Protein AF-A0AAN6WLC4-F1 (afdb_monomer)

Mean predicted aligned error: 9.64 Å

Organism: NCBI:txid1536484

Radius of gyration: 28.72 Å; Cα contacts (8 Å, |Δi|>4): 351; chains: 1; bounding box: 60×23×87 Å

Solvent-accessible surface area (backbone atoms only — not comparable to full-atom values): 10331 Å² total; per-residue (Å²): 130,86,85,50,46,17,73,52,86,94,45,84,46,54,30,76,43,90,79,28,44,30,17,91,84,39,26,19,72,51,62,62,97,81,46,68,44,60,46,56,26,41,84,92,38,49,23,19,84,51,35,26,22,80,55,85,92,48,68,48,53,22,80,45,78,73,33,42,20,90,83,35,32,9,60,52,81,90,44,69,46,93,46,57,20,32,89,55,100,79,24,46,22,16,78,92,41,21,17,68,40,85,94,46,60,49,57,25,41,98,92,52,57,30,17,80,57,35,39,30,70,45,36,57,98,90,50,76,52,84,50,84,26,92,45,72,70,33,51,20,84,63,20,31,19,70,53,85,98,46,90,49,51,8,69,70,91,34,64,38,16,85,91,30,54,54,92,52,91,88,55,83,63,59,64,59,76,90,128

Secondary structure (DSSP, 8-state):
--S-B-SSTT--SBPSBTTB-S-TTTB---EETTEEP-SBPPTTSSS-TTTB-SSTT--SBPSSTTS--TTTB--GGGGT--SBPPSSTT--S-TTTB-SSTT--SBPPTTSSS-GGGS-TTS-TT----SPPSSTTPPPTTTB--STT--PBPPTT-SS-TTTS--STT----S----

pLDDT: mean 83.61, std 12.16, range [45.22, 96.31]

Sequence (179 aa):
CLDHVCWLDGCRRPYISIDIPYCQRHRCQWTVGGEPCPQVADSPSRFCEQHKCPVTDCKRSCLAAGKYCDDHRCYWGDGECPQESSWWEAGLFCPNHTCSSYICVEPKVADGLQCDAHTCVGAEDGVRCNVEVYLAGDRCSQHRCLKPNCDNACDGEELYCVQHVCASDGCDDRRGASG

Structure (mmCIF, N/CA/C/O backbone):
data_AF-A0AAN6WLC4-F1
#
_entry.id   AF-A0AAN6WLC4-F1
#
loop_
_atom_site.group_PDB
_atom_site.id
_atom_site.type_symbol
_atom_site.label_atom_id
_atom_site.label_alt_id
_atom_site.label_comp_id
_atom_site.label_asym_id
_atom_site.label_entity_id
_atom_site.label_seq_id
_atom_site.pdbx_PDB_ins_code
_atom_site.Cartn_x
_atom_site.Cartn_y
_atom_site.Cartn_z
_atom_site.occupancy
_atom_site.B_iso_or_equiv
_atom_site.auth_seq_id
_atom_site.auth_comp_id
_atom_site.auth_asym_id
_atom_site.auth_atom_id
_atom_site.pdbx_PDB_model_num
ATOM 1 N N . CYS A 1 1 ? 27.980 -2.537 -39.328 1.00 59.12 1 CYS A N 1
ATOM 2 C CA . CYS A 1 1 ? 27.822 -1.440 -38.360 1.00 59.12 1 CYS A CA 1
ATOM 3 C C . CYS A 1 1 ? 27.932 -2.045 -36.960 1.00 59.12 1 CYS A C 1
ATOM 5 O O . CYS A 1 1 ? 27.002 -2.724 -36.539 1.00 59.12 1 CYS A O 1
ATOM 7 N N . LEU A 1 2 ? 29.104 -1.944 -36.321 1.00 61.50 2 LEU A N 1
ATOM 8 C CA . LEU A 1 2 ? 29.345 -2.463 -34.960 1.00 61.50 2 LEU A CA 1
ATOM 9 C C . LEU A 1 2 ? 28.809 -1.509 -33.875 1.00 61.50 2 LEU A C 1
ATOM 11 O O . LEU A 1 2 ? 28.799 -1.864 -32.704 1.00 61.50 2 LEU A O 1
ATOM 15 N N . ASP A 1 3 ? 28.299 -0.342 -34.275 1.00 74.19 3 ASP A N 1
ATOM 16 C CA . ASP A 1 3 ? 27.932 0.756 -33.374 1.00 74.19 3 ASP A CA 1
ATOM 17 C C . ASP A 1 3 ? 26.498 0.682 -32.831 1.00 74.19 3 ASP A C 1
ATOM 19 O O . ASP A 1 3 ? 26.049 1.588 -32.137 1.0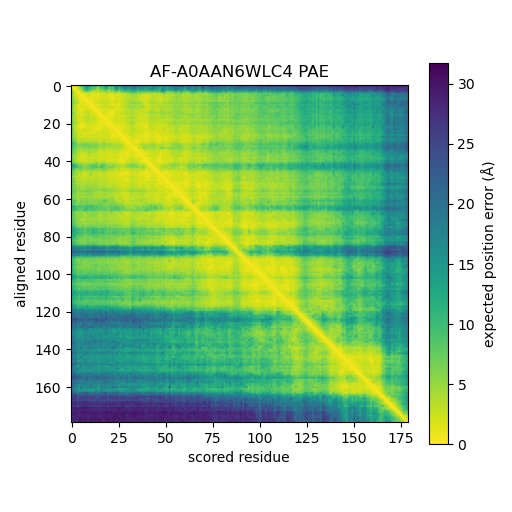0 74.19 3 ASP A O 1
ATOM 23 N N . HIS A 1 4 ? 25.761 -0.395 -33.123 1.00 86.06 4 HIS A N 1
ATOM 24 C CA . HIS A 1 4 ? 24.374 -0.561 -32.673 1.00 86.06 4 HIS A CA 1
ATOM 25 C C . HIS A 1 4 ? 24.217 -1.573 -31.542 1.00 86.06 4 HIS A C 1
ATOM 27 O O . HIS A 1 4 ? 23.195 -2.239 -31.473 1.00 86.06 4 HIS A O 1
ATOM 33 N N . VAL A 1 5 ? 25.222 -1.751 -30.685 1.00 93.81 5 VAL A N 1
ATOM 34 C CA . VAL A 1 5 ? 25.203 -2.771 -29.625 1.00 93.81 5 VAL A CA 1
ATOM 35 C C . VAL A 1 5 ? 24.701 -2.182 -28.304 1.00 93.81 5 VAL A C 1
ATOM 37 O O . VAL A 1 5 ? 25.002 -1.042 -27.965 1.00 93.81 5 VAL A O 1
ATOM 40 N N . CYS A 1 6 ? 23.925 -2.969 -27.558 1.00 94.81 6 CYS A N 1
ATOM 41 C CA . CYS A 1 6 ? 23.454 -2.661 -26.209 1.00 94.81 6 CYS A CA 1
ATOM 42 C C . CYS A 1 6 ? 24.591 -2.148 -25.310 1.00 94.81 6 CYS A C 1
ATOM 44 O O . CYS A 1 6 ? 25.612 -2.813 -25.184 1.00 94.81 6 CYS A O 1
ATOM 46 N N . TRP A 1 7 ? 24.370 -1.042 -24.599 1.00 94.69 7 TRP A N 1
ATOM 47 C CA . TRP A 1 7 ? 25.364 -0.431 -23.701 1.00 94.69 7 TRP A CA 1
ATOM 48 C C . TRP A 1 7 ? 25.624 -1.199 -22.398 1.00 94.69 7 TRP A C 1
ATOM 50 O O . TRP A 1 7 ? 26.459 -0.785 -21.600 1.00 94.69 7 TRP A O 1
ATOM 60 N N . LEU A 1 8 ? 24.917 -2.307 -22.154 1.00 92.56 8 LEU A N 1
ATOM 61 C CA . LEU A 1 8 ? 25.194 -3.142 -20.990 1.00 92.56 8 LEU A CA 1
ATOM 62 C C . LEU A 1 8 ? 26.409 -4.016 -21.294 1.00 92.56 8 LEU A C 1
ATOM 64 O O . LEU A 1 8 ? 26.399 -4.747 -22.289 1.00 92.56 8 LEU A O 1
ATOM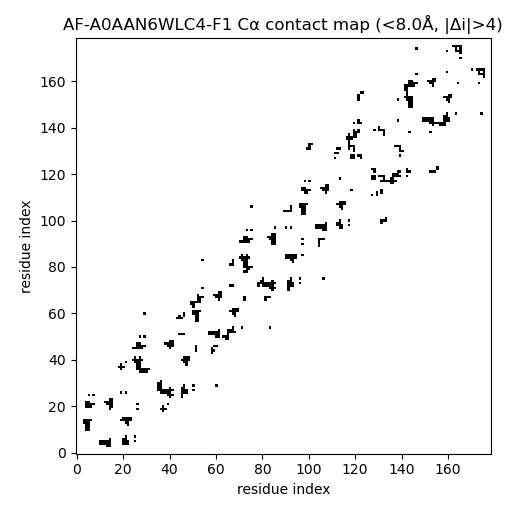 68 N N . ASP A 1 9 ? 27.412 -3.963 -20.419 1.00 93.88 9 ASP A N 1
ATOM 69 C CA . ASP A 1 9 ? 28.652 -4.715 -20.588 1.00 93.88 9 ASP A CA 1
ATOM 70 C C . ASP A 1 9 ? 28.393 -6.216 -20.820 1.00 93.88 9 ASP A C 1
ATOM 72 O O . ASP A 1 9 ? 27.485 -6.826 -20.247 1.00 93.88 9 ASP A O 1
ATOM 76 N N . GLY A 1 10 ? 29.148 -6.801 -21.749 1.00 93.00 10 GLY A N 1
ATOM 77 C CA . GLY A 1 10 ? 28.989 -8.191 -22.184 1.00 93.00 10 GLY A CA 1
ATOM 78 C C . GLY A 1 10 ? 27.767 -8.490 -23.073 1.00 93.00 10 GLY A C 1
ATOM 79 O O . GLY A 1 10 ? 27.665 -9.598 -23.613 1.00 93.00 10 GLY A O 1
ATOM 80 N N . CYS A 1 11 ? 26.847 -7.547 -23.303 1.00 93.75 11 CYS A N 1
ATOM 81 C CA . CYS A 1 11 ? 25.711 -7.765 -24.196 1.00 93.75 11 CYS A CA 1
ATOM 82 C C . CYS A 1 11 ? 26.070 -7.473 -25.659 1.00 93.75 11 CYS A C 1
ATOM 84 O O . CYS A 1 11 ? 26.392 -6.351 -26.012 1.00 93.75 11 CYS A O 1
ATOM 86 N N . ARG A 1 12 ? 25.923 -8.462 -26.552 1.00 94.62 12 ARG A N 1
ATOM 87 C CA . ARG A 1 12 ? 26.158 -8.293 -28.006 1.00 94.62 12 ARG A CA 1
ATOM 88 C C . ARG A 1 12 ? 24.888 -8.070 -28.833 1.00 94.62 12 ARG A C 1
ATOM 90 O O . ARG A 1 12 ? 24.914 -8.176 -30.055 1.00 94.62 12 ARG A O 1
ATOM 97 N N . ARG A 1 13 ? 23.747 -7.850 -28.176 1.00 93.19 13 ARG A N 1
ATOM 98 C CA . ARG A 1 13 ? 22.460 -7.654 -28.860 1.00 93.19 13 ARG A CA 1
ATOM 99 C C . ARG A 1 13 ? 22.349 -6.226 -29.379 1.00 93.19 13 ARG A C 1
ATOM 101 O O . ARG A 1 13 ? 22.886 -5.331 -28.729 1.00 93.19 13 ARG A O 1
ATOM 108 N N . PRO A 1 14 ? 21.617 -5.997 -30.478 1.00 93.56 14 PRO A N 1
ATOM 109 C CA . PRO A 1 14 ? 21.408 -4.646 -30.950 1.00 93.56 14 PRO A CA 1
ATOM 110 C C . PRO A 1 14 ? 20.580 -3.821 -29.949 1.00 93.56 14 PRO A C 1
ATOM 112 O O . PRO A 1 14 ? 19.668 -4.370 -29.316 1.00 93.56 14 PRO A O 1
ATOM 115 N N . TYR A 1 15 ? 20.897 -2.534 -29.783 1.00 93.81 15 TYR A N 1
ATOM 116 C CA . TYR A 1 15 ? 20.026 -1.598 -29.063 1.00 93.81 15 TYR A CA 1
ATOM 117 C C . TYR A 1 15 ? 18.781 -1.258 -29.893 1.00 93.81 15 TYR A C 1
ATOM 119 O O . TYR A 1 15 ? 18.717 -1.556 -31.085 1.00 93.81 15 TYR A O 1
ATOM 127 N N . ILE A 1 16 ? 17.777 -0.646 -29.264 1.00 90.62 16 ILE A N 1
ATOM 128 C CA . ILE A 1 16 ? 16.498 -0.329 -29.919 1.00 90.62 16 ILE A CA 1
ATOM 129 C C . ILE A 1 16 ? 16.583 0.960 -30.741 1.00 90.62 16 ILE A C 1
ATOM 131 O O . ILE A 1 16 ? 16.180 0.974 -31.901 1.00 90.62 16 ILE A O 1
ATOM 135 N N . SER A 1 17 ? 17.108 2.028 -30.144 1.00 92.31 17 SER A N 1
ATOM 136 C CA . SER A 1 17 ? 17.329 3.328 -30.782 1.00 92.31 17 SER A CA 1
ATOM 137 C C . SER A 1 17 ? 18.461 4.077 -30.070 1.00 92.31 17 SER A C 1
ATOM 139 O O . SER A 1 17 ? 18.942 3.631 -29.031 1.00 92.31 17 SER A O 1
ATOM 141 N N . ILE A 1 18 ? 18.888 5.218 -30.615 1.00 90.56 18 ILE A N 1
ATOM 142 C CA . ILE A 1 18 ? 19.897 6.081 -29.974 1.00 90.56 18 ILE A CA 1
ATOM 143 C C . ILE A 1 18 ? 19.400 6.580 -28.605 1.00 90.56 18 ILE A C 1
ATOM 145 O O . ILE A 1 18 ? 20.177 6.623 -27.656 1.00 90.56 18 ILE A O 1
ATOM 149 N N . ASP A 1 19 ? 18.102 6.868 -28.482 1.00 92.56 19 ASP A N 1
ATOM 150 C CA . ASP A 1 19 ? 17.478 7.324 -27.230 1.00 92.56 19 ASP A CA 1
ATOM 151 C C . ASP A 1 19 ? 17.271 6.194 -26.207 1.00 92.56 19 ASP A C 1
ATOM 153 O O . ASP A 1 19 ? 17.076 6.443 -25.019 1.00 92.56 19 ASP A O 1
ATOM 157 N N . ILE A 1 20 ? 17.316 4.935 -26.659 1.00 92.19 20 ILE A N 1
ATOM 158 C CA . ILE A 1 20 ? 17.172 3.737 -25.825 1.00 92.19 20 ILE A CA 1
ATOM 159 C C . ILE A 1 20 ? 18.349 2.809 -26.140 1.00 92.19 20 ILE A C 1
ATOM 161 O O . ILE A 1 20 ? 18.185 1.804 -26.851 1.00 92.19 20 ILE A O 1
ATOM 165 N N . PRO A 1 21 ? 19.545 3.105 -25.600 1.00 93.88 21 PRO A N 1
ATOM 166 C CA . PRO A 1 21 ? 20.787 2.427 -25.966 1.00 93.88 21 PRO A CA 1
ATOM 167 C C . PRO A 1 21 ? 20.911 1.013 -25.361 1.00 93.88 21 PRO A C 1
ATOM 169 O O . PRO A 1 21 ? 21.993 0.431 -25.259 1.00 93.88 21 PRO A O 1
ATOM 172 N N . TYR A 1 22 ? 19.788 0.418 -24.970 1.00 94.81 22 TYR A N 1
ATOM 173 C CA . TYR A 1 22 ? 19.684 -0.920 -24.412 1.00 94.81 22 TYR A CA 1
ATOM 174 C C . TYR A 1 22 ? 18.917 -1.830 -25.371 1.00 94.81 22 TYR A C 1
ATOM 176 O O . TYR A 1 22 ? 18.074 -1.388 -26.146 1.00 94.81 22 TYR A O 1
ATOM 184 N N . CYS A 1 23 ? 19.202 -3.132 -25.347 1.00 95.00 23 CYS A N 1
ATOM 185 C CA . CYS A 1 23 ? 18.411 -4.098 -26.108 1.00 95.00 23 CYS A CA 1
ATOM 186 C C . CYS A 1 23 ? 17.064 -4.380 -25.420 1.00 95.00 23 CYS A C 1
ATOM 188 O O . CYS A 1 23 ? 16.877 -4.078 -24.242 1.00 95.00 23 CYS A O 1
ATOM 190 N N . GLN A 1 24 ? 16.154 -5.081 -26.106 1.00 93.50 24 GLN A N 1
ATOM 191 C CA . GLN A 1 24 ? 14.835 -5.479 -25.578 1.00 93.50 24 GLN A CA 1
ATOM 192 C C . GLN A 1 24 ? 14.867 -6.154 -24.190 1.00 93.50 24 GLN A C 1
ATOM 194 O O . GLN A 1 24 ? 13.889 -6.084 -23.449 1.00 93.50 24 GLN A O 1
ATOM 199 N N . ARG A 1 25 ? 15.967 -6.841 -23.847 1.00 94.06 25 ARG A N 1
ATOM 200 C CA . ARG A 1 25 ? 16.135 -7.525 -22.552 1.00 94.06 25 ARG A CA 1
ATOM 201 C C . ARG A 1 25 ? 16.668 -6.634 -21.439 1.00 94.06 25 ARG A C 1
ATOM 203 O O . ARG A 1 25 ? 16.464 -6.977 -20.285 1.00 94.06 25 ARG A O 1
ATOM 210 N N . HIS A 1 26 ? 17.388 -5.571 -21.783 1.00 95.38 26 HIS A N 1
ATOM 211 C CA . HIS A 1 26 ? 18.068 -4.709 -20.818 1.00 95.38 26 HIS A CA 1
ATOM 212 C C . HIS A 1 26 ? 17.436 -3.322 -20.729 1.00 95.38 26 HIS A C 1
ATOM 214 O O . HIS A 1 26 ? 17.857 -2.542 -19.889 1.00 95.38 26 HIS A O 1
ATOM 220 N N . ARG A 1 27 ? 16.434 -2.993 -21.556 1.00 95.50 27 ARG A N 1
ATOM 221 C CA . ARG A 1 27 ? 15.623 -1.789 -21.351 1.00 95.50 27 ARG A CA 1
ATOM 222 C C . ARG A 1 27 ? 14.583 -2.013 -20.258 1.00 95.50 27 ARG A C 1
ATOM 224 O O . ARG A 1 27 ? 14.030 -3.109 -20.138 1.00 95.50 27 ARG A O 1
ATOM 231 N N . CYS A 1 28 ? 14.260 -0.955 -19.530 1.00 96.31 28 CYS A N 1
ATOM 232 C CA . CYS A 1 28 ? 13.066 -0.913 -18.705 1.00 96.31 28 CYS A CA 1
ATOM 233 C C . CYS A 1 28 ? 11.813 -1.153 -19.572 1.00 96.31 28 CYS A C 1
ATOM 235 O O . CYS A 1 28 ? 11.676 -0.595 -20.661 1.00 96.31 28 CYS A O 1
ATOM 237 N N . GLN A 1 29 ? 10.900 -2.010 -19.109 1.00 95.38 29 GLN A N 1
ATOM 238 C CA . GLN A 1 29 ? 9.642 -2.308 -19.808 1.00 95.38 29 GLN A CA 1
ATOM 239 C C . GLN A 1 29 ? 8.501 -1.341 -19.468 1.00 95.38 29 GLN A C 1
ATOM 241 O O . GLN A 1 29 ? 7.407 -1.490 -20.002 1.00 95.38 29 GLN A O 1
ATOM 246 N N . TRP A 1 30 ? 8.747 -0.364 -18.595 1.00 93.75 30 TRP A N 1
ATOM 247 C CA . TRP A 1 30 ? 7.769 0.660 -18.252 1.00 93.75 30 TRP A CA 1
ATOM 248 C C . TRP A 1 30 ? 7.555 1.641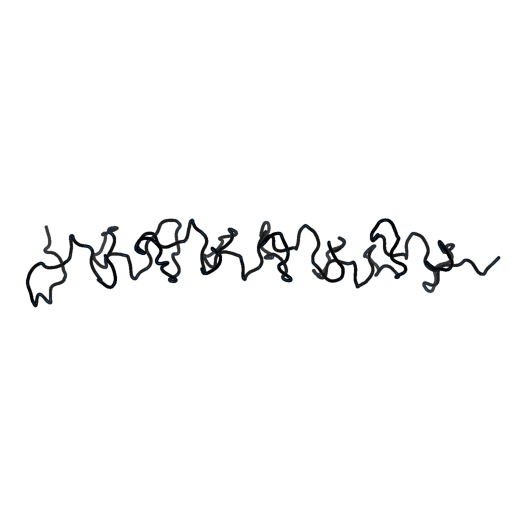 -19.408 1.00 93.75 30 TRP A C 1
ATOM 250 O O . TRP A 1 30 ? 8.509 2.018 -20.096 1.00 93.75 30 TRP A O 1
ATOM 260 N N . THR A 1 31 ? 6.309 2.080 -19.584 1.00 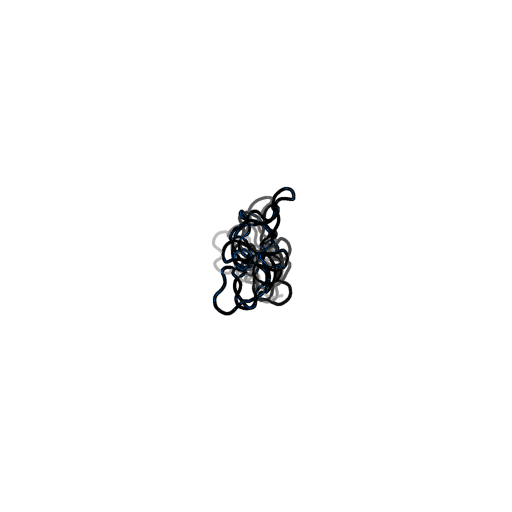92.44 31 THR A N 1
ATOM 261 C CA . THR A 1 31 ? 5.912 3.081 -20.580 1.00 92.44 31 THR A CA 1
ATOM 262 C C . THR A 1 31 ? 5.086 4.180 -19.924 1.00 92.44 31 THR A C 1
ATOM 264 O O . THR A 1 31 ? 4.145 3.870 -19.193 1.00 92.44 31 THR A O 1
ATOM 267 N N . VAL A 1 32 ? 5.378 5.446 -20.220 1.00 84.12 32 VAL A N 1
ATOM 268 C CA . VAL A 1 32 ? 4.604 6.607 -19.745 1.00 84.12 32 VAL A CA 1
ATOM 269 C C . VAL A 1 32 ? 3.971 7.283 -20.951 1.00 84.12 32 VAL A C 1
ATOM 271 O O . VAL A 1 32 ? 4.678 7.735 -21.843 1.00 84.12 32 VAL A O 1
ATOM 274 N N . GLY A 1 33 ? 2.637 7.316 -21.016 1.00 88.19 33 GLY A N 1
ATOM 275 C CA . GLY A 1 33 ? 1.936 7.907 -22.165 1.00 88.19 33 GLY A CA 1
ATOM 276 C C . GLY A 1 33 ? 2.239 7.220 -23.505 1.00 88.19 33 GLY A C 1
ATOM 277 O O . GLY A 1 33 ? 2.137 7.854 -24.546 1.00 88.19 33 GLY A O 1
ATOM 278 N N . GLY A 1 34 ? 2.638 5.942 -23.480 1.00 90.69 34 GLY A N 1
ATOM 279 C CA . GLY A 1 34 ? 3.054 5.178 -24.664 1.00 90.69 34 GLY A CA 1
ATOM 280 C C . GLY A 1 34 ? 4.554 5.234 -24.968 1.00 90.69 34 GLY A C 1
ATOM 281 O O . GLY A 1 34 ? 5.048 4.368 -25.687 1.00 90.69 34 GLY A O 1
ATOM 282 N N . GLU A 1 35 ? 5.295 6.166 -24.364 1.00 92.44 35 GLU A N 1
ATOM 283 C CA . GLU A 1 35 ? 6.736 6.295 -24.576 1.00 92.44 35 GLU A CA 1
ATOM 284 C C . GLU A 1 35 ? 7.526 5.354 -23.650 1.00 92.44 35 GLU A C 1
ATOM 286 O O . GLU A 1 35 ? 7.257 5.297 -22.443 1.00 92.44 35 GLU A O 1
ATOM 291 N N . PRO A 1 36 ? 8.497 4.588 -24.176 1.00 93.31 36 PRO A N 1
ATOM 292 C CA . PRO A 1 36 ? 9.312 3.673 -23.386 1.00 93.31 36 PRO A CA 1
ATOM 293 C C . PRO A 1 36 ? 10.286 4.416 -22.465 1.00 93.31 36 PRO A C 1
ATOM 295 O O . PRO A 1 36 ? 10.895 5.418 -22.834 1.00 93.31 36 PRO A O 1
ATOM 298 N N . CYS A 1 37 ? 10.504 3.874 -21.268 1.00 94.19 37 CYS A N 1
ATOM 299 C CA . CYS A 1 37 ? 11.526 4.387 -20.366 1.00 94.19 37 CYS A CA 1
ATOM 300 C C . CYS A 1 37 ? 12.939 4.180 -20.964 1.00 94.19 37 CYS A C 1
ATOM 302 O O . CYS A 1 37 ? 13.293 3.045 -21.297 1.00 94.19 37 CYS A O 1
ATOM 304 N N . PRO A 1 38 ? 13.782 5.229 -21.045 1.00 94.69 38 PRO A N 1
ATOM 305 C CA . PRO A 1 38 ? 15.122 5.126 -21.631 1.00 94.69 38 PRO A CA 1
ATOM 306 C C . PRO A 1 38 ? 16.138 4.439 -20.706 1.00 94.69 38 PRO A C 1
ATOM 308 O O . PRO A 1 38 ? 17.280 4.228 -21.096 1.00 94.69 38 PRO A O 1
ATOM 311 N N . GLN A 1 39 ? 15.750 4.101 -19.473 1.00 95.06 39 GLN A N 1
ATOM 312 C CA . GLN A 1 39 ? 16.649 3.555 -18.457 1.00 95.06 39 GLN A CA 1
ATOM 313 C C . GLN A 1 39 ? 16.892 2.050 -18.634 1.00 95.06 39 GLN A C 1
ATOM 315 O O . GLN A 1 39 ? 16.048 1.307 -19.148 1.00 95.06 39 GLN A O 1
ATOM 320 N N . VAL A 1 40 ? 18.038 1.589 -18.133 1.00 96.25 40 VAL A N 1
ATOM 321 C CA . VAL A 1 40 ? 18.377 0.165 -18.052 1.00 96.25 40 VAL A CA 1
ATOM 322 C C . VAL A 1 40 ? 17.480 -0.543 -17.032 1.00 96.25 40 VAL A C 1
ATOM 324 O O . VAL A 1 40 ? 17.186 0.001 -15.969 1.00 96.25 40 VAL A O 1
ATOM 327 N N . ALA A 1 41 ? 17.019 -1.750 -17.346 1.00 95.75 41 ALA A N 1
ATOM 328 C CA . ALA A 1 41 ? 16.357 -2.614 -16.375 1.00 95.75 41 ALA A CA 1
ATOM 329 C C . ALA A 1 41 ? 17.370 -3.125 -15.344 1.00 95.75 41 ALA A C 1
ATOM 331 O O . ALA A 1 41 ? 18.483 -3.514 -15.700 1.00 95.75 41 ALA A O 1
ATOM 332 N N . ASP A 1 42 ? 16.961 -3.163 -14.082 1.00 92.44 42 ASP A N 1
ATOM 333 C CA . ASP A 1 42 ? 17.737 -3.773 -13.009 1.00 92.44 42 ASP A CA 1
ATOM 334 C C . ASP A 1 42 ? 17.551 -5.294 -13.056 1.00 92.44 42 ASP A C 1
ATOM 336 O O . ASP A 1 42 ? 16.429 -5.772 -12.957 1.00 92.44 42 ASP A O 1
ATOM 340 N N . SER A 1 43 ? 18.609 -6.081 -13.241 1.00 87.06 43 SER A N 1
ATOM 341 C CA . SER A 1 43 ? 18.492 -7.544 -13.327 1.00 87.06 43 SER A CA 1
ATOM 342 C C . SER A 1 43 ? 18.423 -8.150 -11.917 1.00 87.06 43 SER A C 1
ATOM 344 O O . SER A 1 43 ? 19.339 -7.912 -11.137 1.00 87.06 43 SER A O 1
ATOM 346 N N . PRO A 1 44 ? 17.421 -8.993 -11.578 1.00 86.94 44 PRO A N 1
ATOM 347 C CA . PRO A 1 44 ? 16.581 -9.794 -12.481 1.00 86.94 44 PRO A CA 1
ATOM 348 C C . PRO A 1 44 ? 15.207 -9.193 -12.826 1.00 86.94 44 PRO A C 1
ATOM 350 O O . PRO A 1 44 ? 14.386 -9.866 -13.459 1.00 86.94 44 PRO A O 1
ATOM 353 N N . SER A 1 45 ? 14.917 -7.971 -12.388 1.00 88.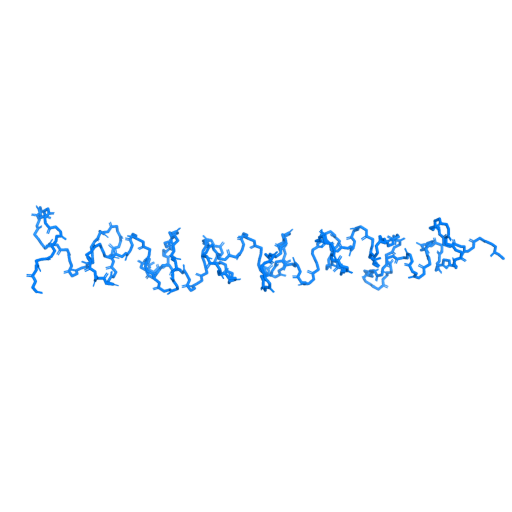56 45 SER A N 1
ATOM 354 C CA . SER A 1 45 ? 13.711 -7.244 -12.777 1.00 88.56 45 SER A CA 1
ATOM 355 C C . SER A 1 45 ? 13.726 -6.895 -14.274 1.00 88.56 45 SER A C 1
ATOM 357 O O . SER A 1 45 ? 14.736 -6.940 -14.976 1.00 88.56 45 SER A O 1
ATOM 359 N N . ARG A 1 46 ? 12.545 -6.572 -14.799 1.00 94.50 46 ARG A N 1
ATOM 360 C CA . ARG A 1 46 ? 12.373 -6.007 -16.147 1.00 94.50 46 ARG A CA 1
ATOM 361 C C . ARG A 1 46 ? 12.202 -4.488 -16.108 1.00 94.50 46 ARG A C 1
ATOM 363 O O . ARG A 1 46 ? 11.928 -3.863 -17.132 1.00 94.50 46 ARG A O 1
ATOM 370 N N . PHE A 1 47 ? 12.337 -3.900 -14.925 1.00 95.31 47 PHE A N 1
ATOM 371 C CA . PHE A 1 47 ? 12.114 -2.490 -14.651 1.00 95.31 47 PHE A CA 1
ATOM 372 C C . PHE A 1 47 ? 13.391 -1.866 -14.087 1.00 95.31 47 PHE A C 1
ATOM 374 O O . PHE A 1 47 ? 14.195 -2.559 -13.471 1.00 95.31 47 PHE A O 1
ATOM 381 N N . CYS A 1 48 ? 13.609 -0.576 -14.343 1.00 95.56 48 CYS A N 1
ATOM 382 C CA . CYS A 1 48 ? 14.723 0.157 -13.743 1.00 95.56 48 CYS A CA 1
ATOM 383 C C . CYS A 1 48 ? 14.436 0.457 -12.264 1.00 95.56 48 CYS A C 1
ATOM 385 O O . CYS A 1 48 ? 13.319 0.238 -11.797 1.00 95.56 48 CYS A O 1
ATOM 387 N N . GLU A 1 49 ? 15.408 1.030 -11.552 1.00 93.88 49 GLU A N 1
ATOM 388 C CA . GLU A 1 49 ? 15.274 1.403 -10.134 1.00 93.88 49 GLU A CA 1
ATOM 389 C C . GLU A 1 49 ? 14.031 2.251 -9.837 1.00 93.88 49 GLU A C 1
ATOM 391 O O . GLU A 1 49 ? 13.349 2.045 -8.843 1.00 93.88 49 GLU A O 1
ATOM 396 N N . GLN A 1 50 ? 13.697 3.180 -10.734 1.00 94.00 50 GLN A N 1
ATOM 397 C CA . GLN A 1 50 ? 12.551 4.073 -10.555 1.00 94.00 50 GLN A CA 1
ATOM 398 C C . GLN A 1 50 ? 11.211 3.384 -10.812 1.00 94.00 50 GLN A C 1
ATOM 400 O O . GLN A 1 50 ? 10.186 3.860 -10.332 1.00 94.00 50 GLN A O 1
ATOM 405 N N . HIS A 1 51 ? 11.211 2.302 -11.593 1.00 95.19 51 HIS A N 1
ATOM 406 C CA . HIS A 1 51 ? 9.993 1.643 -12.054 1.00 95.19 51 HIS A CA 1
ATOM 407 C C . HIS A 1 51 ? 9.767 0.257 -11.445 1.00 95.19 51 HIS A C 1
ATOM 409 O O . HIS A 1 51 ? 8.739 -0.366 -11.717 1.00 95.19 51 HIS A O 1
ATOM 415 N N . LYS A 1 52 ? 10.712 -0.259 -10.653 1.00 94.69 52 LYS A N 1
ATOM 416 C CA . LYS A 1 52 ? 10.544 -1.510 -9.913 1.00 94.69 52 LYS A CA 1
ATOM 417 C C . LYS A 1 52 ? 9.787 -1.245 -8.614 1.00 94.69 52 LYS A C 1
ATOM 419 O O . LYS A 1 52 ? 9.912 -0.181 -8.014 1.00 94.69 52 LYS A O 1
ATOM 424 N N . CYS A 1 53 ? 8.984 -2.211 -8.186 1.00 93.94 53 CYS A N 1
ATOM 425 C CA . CYS A 1 53 ? 8.378 -2.152 -6.865 1.00 93.94 53 CYS A CA 1
ATOM 426 C C . CYS A 1 53 ? 9.484 -2.150 -5.787 1.00 93.94 53 CYS A C 1
ATOM 428 O O . CYS A 1 53 ? 10.400 -2.966 -5.885 1.00 93.94 53 CYS A O 1
ATOM 430 N N . PRO A 1 54 ? 9.416 -1.270 -4.77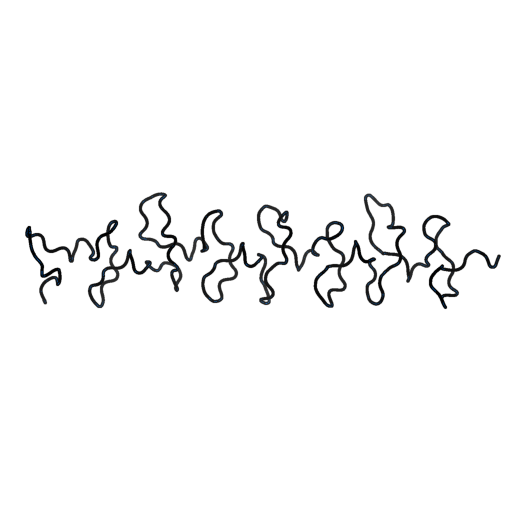0 1.00 92.50 54 PRO A N 1
ATOM 431 C CA . PRO A 1 54 ? 10.447 -1.180 -3.733 1.00 92.50 54 PRO A CA 1
ATOM 432 C C . PRO A 1 54 ? 10.444 -2.371 -2.759 1.00 92.50 54 PRO A C 1
ATOM 434 O O . PRO A 1 54 ? 11.398 -2.540 -2.004 1.00 92.50 54 PRO A O 1
ATOM 437 N N . VAL A 1 55 ? 9.398 -3.203 -2.777 1.00 91.12 55 VAL A N 1
ATOM 438 C CA . VAL A 1 55 ? 9.299 -4.413 -1.950 1.00 91.12 55 VAL A CA 1
ATOM 439 C C . VAL A 1 55 ? 10.336 -5.436 -2.393 1.00 91.12 55 VAL A C 1
ATOM 441 O O . VAL A 1 55 ? 10.444 -5.752 -3.582 1.00 91.12 55 VAL A O 1
ATOM 444 N N . THR A 1 56 ? 11.093 -5.963 -1.431 1.00 91.12 56 THR A N 1
ATOM 445 C CA . THR A 1 56 ? 12.140 -6.962 -1.670 1.00 91.12 56 THR A CA 1
ATOM 446 C C . THR A 1 56 ? 11.590 -8.153 -2.458 1.00 91.12 56 THR A C 1
ATOM 448 O O . THR A 1 56 ? 10.484 -8.621 -2.210 1.00 91.12 56 THR A O 1
ATOM 451 N N . ASP A 1 57 ? 12.349 -8.607 -3.459 1.00 89.75 57 ASP A N 1
ATOM 452 C CA . ASP A 1 57 ? 12.002 -9.708 -4.372 1.00 89.75 57 ASP A CA 1
ATOM 453 C C . ASP A 1 57 ? 10.747 -9.514 -5.248 1.00 89.75 57 ASP A C 1
ATOM 455 O O . ASP A 1 57 ? 10.424 -10.378 -6.076 1.00 89.75 57 ASP A O 1
ATOM 459 N N . CYS A 1 58 ? 10.074 -8.360 -5.176 1.00 91.44 58 CYS A N 1
ATOM 460 C CA . CYS A 1 58 ? 8.968 -8.050 -6.068 1.00 91.44 58 CYS A CA 1
ATOM 461 C C . CYS A 1 58 ? 9.472 -7.723 -7.479 1.00 91.44 58 CYS A C 1
ATOM 463 O O . CYS A 1 58 ? 10.221 -6.776 -7.714 1.00 91.44 58 CYS A O 1
ATOM 465 N N . LYS A 1 59 ? 9.005 -8.492 -8.466 1.00 93.25 59 LYS A N 1
ATOM 466 C CA . LYS A 1 59 ? 9.391 -8.335 -9.882 1.00 93.25 59 LYS A CA 1
ATOM 467 C C . LYS A 1 59 ? 8.402 -7.492 -10.691 1.00 93.25 59 LYS A C 1
ATOM 469 O O . LYS A 1 59 ? 8.530 -7.417 -11.913 1.00 93.25 59 LYS A O 1
ATOM 474 N N . ARG A 1 60 ? 7.384 -6.917 -10.039 1.00 92.62 60 ARG A N 1
ATOM 475 C CA . ARG A 1 60 ? 6.345 -6.099 -10.681 1.00 92.62 60 ARG A CA 1
ATOM 476 C C . ARG A 1 60 ? 6.797 -4.648 -10.825 1.00 92.62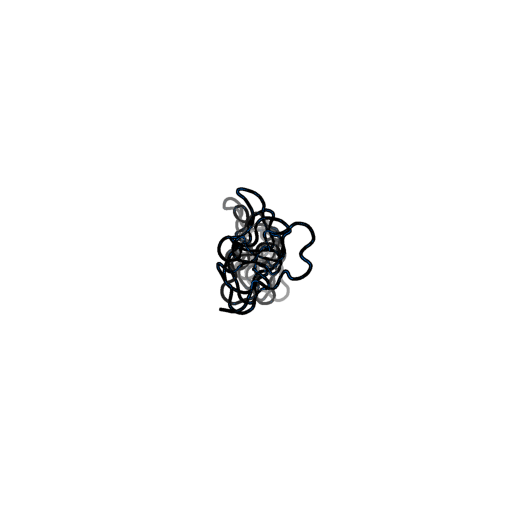 60 ARG A C 1
ATOM 478 O O . ARG A 1 60 ? 7.666 -4.177 -10.091 1.00 92.62 60 ARG A O 1
ATOM 485 N N . SER A 1 61 ? 6.173 -3.938 -11.756 1.00 93.31 61 SER A N 1
ATOM 486 C CA . SER A 1 61 ? 6.334 -2.494 -11.874 1.00 93.31 61 SER A CA 1
ATOM 487 C C . SER A 1 61 ? 5.526 -1.751 -10.820 1.00 93.31 61 SER A C 1
ATOM 489 O O . SER A 1 61 ? 4.413 -2.163 -10.486 1.00 93.31 61 SER A O 1
ATOM 491 N N . CYS A 1 62 ? 6.053 -0.629 -10.343 1.00 93.00 62 CYS A N 1
ATOM 492 C CA . CYS A 1 62 ? 5.284 0.346 -9.573 1.00 93.00 62 CYS A CA 1
ATOM 493 C C . CYS A 1 62 ? 4.177 0.982 -10.427 1.00 93.00 62 CYS A C 1
ATOM 495 O O . CYS A 1 62 ? 4.335 1.057 -11.636 1.00 93.00 6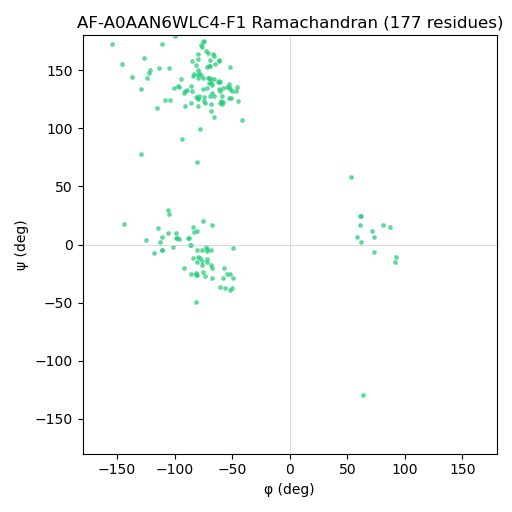2 CYS A O 1
ATOM 497 N N . LEU A 1 63 ? 3.097 1.498 -9.836 1.00 87.69 63 LEU A N 1
ATOM 498 C CA . LEU A 1 63 ? 2.062 2.232 -10.594 1.00 87.69 63 LEU A CA 1
ATOM 499 C C . LEU A 1 63 ? 2.501 3.637 -11.034 1.00 87.69 63 LEU A C 1
ATOM 501 O O . LEU A 1 63 ? 2.030 4.163 -12.039 1.00 87.69 63 LEU A O 1
ATOM 505 N N . ALA A 1 64 ? 3.415 4.235 -10.278 1.00 86.00 64 ALA A N 1
ATOM 506 C CA . ALA A 1 64 ? 4.079 5.492 -10.583 1.00 86.00 64 ALA A CA 1
ATOM 507 C C . ALA A 1 64 ? 5.511 5.419 -10.053 1.00 86.00 64 ALA A C 1
ATOM 509 O O . ALA A 1 64 ? 5.776 4.656 -9.124 1.00 86.00 64 ALA A O 1
ATOM 510 N N . ALA A 1 65 ? 6.424 6.197 -10.633 1.00 80.19 65 ALA A N 1
ATOM 511 C CA . ALA A 1 65 ? 7.840 6.132 -10.284 1.00 80.19 65 ALA A CA 1
ATOM 512 C C . ALA A 1 65 ? 8.059 6.234 -8.761 1.00 80.19 65 ALA A C 1
ATOM 514 O O . ALA A 1 65 ? 7.560 7.155 -8.111 1.00 80.19 65 ALA A O 1
ATOM 515 N N . GLY A 1 66 ? 8.778 5.261 -8.193 1.00 78.31 66 GLY A N 1
ATOM 516 C CA . GLY A 1 66 ? 9.055 5.176 -6.755 1.00 78.31 66 GLY A CA 1
ATOM 517 C C . GLY A 1 66 ? 7.862 4.797 -5.863 1.00 78.31 66 GLY A C 1
ATOM 518 O O . GLY A 1 66 ? 7.957 4.933 -4.645 1.00 78.31 66 GLY A O 1
ATOM 519 N N . LYS A 1 67 ? 6.735 4.348 -6.429 1.00 89.25 67 LYS A N 1
ATOM 520 C CA . LYS A 1 67 ? 5.568 3.851 -5.677 1.00 89.25 67 LYS A CA 1
ATOM 521 C C . LYS A 1 67 ? 5.532 2.321 -5.626 1.00 89.25 67 LYS A C 1
ATOM 523 O O . LYS A 1 67 ? 6.376 1.627 -6.185 1.00 89.25 67 LYS A O 1
ATOM 528 N N . TYR A 1 68 ? 4.522 1.781 -4.959 1.00 92.75 68 TYR A N 1
ATOM 529 C CA . TYR A 1 68 ? 4.268 0.346 -4.910 1.00 92.75 68 TYR A CA 1
ATOM 530 C C . TYR A 1 68 ? 3.560 -0.149 -6.178 1.00 92.75 68 TYR A C 1
ATOM 532 O O . TYR A 1 68 ? 2.993 0.633 -6.949 1.00 92.75 68 TYR A O 1
ATOM 540 N N . CYS A 1 69 ? 3.646 -1.455 -6.432 1.00 93.94 69 CYS A N 1
ATOM 541 C CA . CYS A 1 69 ? 2.826 -2.103 -7.452 1.00 93.94 69 CYS A CA 1
ATOM 542 C C . CYS A 1 69 ? 1.386 -2.270 -6.941 1.00 93.94 69 CYS A C 1
ATOM 544 O O . CYS A 1 69 ? 1.099 -2.003 -5.778 1.00 93.94 69 CYS A O 1
ATOM 546 N N . ASP A 1 70 ? 0.492 -2.740 -7.806 1.00 91.25 70 ASP A N 1
ATOM 547 C CA . ASP A 1 70 ? -0.927 -2.932 -7.477 1.00 91.25 70 ASP A CA 1
ATOM 548 C C . ASP A 1 70 ? -1.174 -3.870 -6.275 1.00 91.25 70 ASP A C 1
ATOM 550 O O . ASP A 1 70 ? -2.134 -3.674 -5.534 1.00 91.25 70 ASP A O 1
ATOM 554 N N . ASP A 1 71 ? -0.266 -4.827 -6.040 1.00 91.25 71 ASP A N 1
ATOM 555 C CA . ASP A 1 71 ? -0.338 -5.779 -4.918 1.00 91.25 71 ASP A CA 1
ATOM 556 C C . ASP A 1 71 ? 0.172 -5.201 -3.594 1.00 91.25 71 ASP A C 1
ATOM 558 O O . ASP A 1 71 ? -0.205 -5.678 -2.531 1.00 91.25 71 ASP A O 1
ATOM 562 N N . HIS A 1 72 ? 1.072 -4.218 -3.652 1.00 92.44 72 HIS A N 1
ATOM 563 C CA . HIS A 1 72 ? 1.778 -3.706 -2.472 1.00 92.44 72 HIS A CA 1
ATOM 564 C C . HIS A 1 72 ? 1.383 -2.269 -2.121 1.00 92.44 72 HIS A C 1
ATOM 566 O O . HIS A 1 72 ? 1.968 -1.664 -1.223 1.00 92.44 72 HIS A O 1
ATOM 572 N N . ARG A 1 73 ? 0.448 -1.664 -2.863 1.00 93.88 73 ARG A N 1
ATOM 573 C CA . ARG A 1 73 ? -0.049 -0.323 -2.546 1.00 93.88 73 ARG A CA 1
ATOM 574 C C . ARG A 1 73 ? -1.069 -0.395 -1.421 1.00 93.88 73 ARG A C 1
ATOM 576 O O . ARG A 1 73 ? -1.916 -1.282 -1.390 1.00 93.88 73 ARG A O 1
ATOM 583 N N . CYS A 1 74 ? -1.051 0.603 -0.551 1.00 94.19 74 CYS A N 1
ATOM 584 C CA . CYS A 1 74 ? -2.152 0.825 0.369 1.00 94.19 74 CYS A CA 1
ATOM 585 C C . CYS A 1 74 ? -3.354 1.421 -0.380 1.00 94.19 74 CYS A C 1
ATOM 587 O O . CYS A 1 74 ? -3.213 2.451 -1.026 1.00 94.19 74 CYS A O 1
ATOM 589 N N . TYR A 1 75 ? -4.533 0.811 -0.249 1.00 92.56 75 TYR A N 1
ATOM 590 C CA . TYR A 1 75 ? -5.793 1.226 -0.887 1.00 92.56 75 TYR A CA 1
ATOM 591 C C . TYR A 1 75 ? -6.546 2.334 -0.131 1.00 92.56 75 TYR A C 1
ATOM 593 O O . TYR A 1 75 ? -7.701 2.631 -0.427 1.00 92.56 75 TYR A O 1
ATOM 601 N N . TRP A 1 76 ? -5.908 2.957 0.858 1.00 92.12 76 TRP A N 1
ATOM 602 C CA . TRP A 1 76 ? -6.497 4.076 1.583 1.00 92.12 76 TRP A CA 1
ATOM 603 C C . TRP A 1 76 ? -6.541 5.338 0.717 1.00 92.12 76 TRP A C 1
ATOM 605 O O . TRP A 1 76 ? -5.530 5.675 0.096 1.00 92.12 76 TRP A O 1
ATOM 615 N N . GLY A 1 77 ? -7.678 6.045 0.717 1.00 86.94 77 GLY A N 1
ATOM 616 C CA . GLY A 1 77 ? -7.843 7.320 0.008 1.00 86.94 77 GLY A CA 1
ATOM 617 C C . GLY A 1 77 ? -7.447 7.225 -1.467 1.00 86.94 77 GLY A C 1
ATOM 618 O O . GLY A 1 77 ? -6.507 7.888 -1.889 1.00 86.94 77 GLY A O 1
ATOM 619 N N . ASP A 1 78 ? -8.089 6.322 -2.212 1.00 85.75 78 ASP A N 1
ATOM 620 C CA . ASP A 1 78 ? -7.850 6.071 -3.645 1.00 85.75 78 ASP A CA 1
ATOM 621 C C . ASP A 1 78 ? -6.426 5.612 -4.020 1.00 85.75 78 ASP A C 1
ATOM 623 O O . ASP A 1 78 ? -6.035 5.608 -5.189 1.00 85.75 78 ASP A O 1
ATOM 627 N N . GLY A 1 79 ? -5.644 5.149 -3.044 1.00 83.00 79 GLY A N 1
ATOM 628 C CA . GLY A 1 79 ? -4.309 4.611 -3.291 1.00 83.00 79 GLY A CA 1
ATOM 629 C C . GLY A 1 79 ? -3.193 5.654 -3.307 1.00 83.00 79 GLY A C 1
ATOM 630 O O . GLY A 1 79 ? -2.086 5.360 -3.762 1.00 83.00 79 GLY A O 1
ATOM 631 N N . GLU A 1 80 ? -3.452 6.865 -2.809 1.00 87.81 80 GLU A N 1
ATOM 632 C CA . GLU A 1 80 ? -2.441 7.928 -2.724 1.00 87.81 80 GLU A CA 1
ATOM 633 C C . GLU A 1 80 ? -1.445 7.728 -1.570 1.00 87.81 80 GLU A C 1
ATOM 635 O O . GLU A 1 80 ? -0.378 8.357 -1.538 1.00 87.81 80 GLU A O 1
ATOM 640 N N . CYS A 1 81 ? -1.756 6.826 -0.634 1.00 91.06 81 CYS A N 1
ATOM 641 C CA . CYS A 1 81 ? -0.894 6.527 0.499 1.00 91.06 81 CYS A CA 1
ATOM 642 C C . CYS A 1 81 ? 0.501 6.063 0.022 1.00 91.06 81 CYS A C 1
ATOM 644 O O . CYS A 1 81 ? 0.624 5.074 -0.703 1.00 91.06 81 CYS A O 1
ATOM 646 N N . PRO A 1 82 ? 1.591 6.737 0.439 1.00 90.94 82 PRO A N 1
ATOM 647 C CA . PRO A 1 82 ? 2.943 6.423 -0.013 1.00 90.94 82 PRO A CA 1
ATOM 648 C C . PRO A 1 82 ? 3.560 5.228 0.726 1.00 90.94 82 PRO A C 1
ATOM 650 O O . PRO A 1 82 ? 4.771 5.044 0.648 1.00 90.94 82 PRO A O 1
ATOM 653 N N . GLN A 1 83 ? 2.773 4.470 1.491 1.00 92.25 83 GLN A N 1
ATOM 654 C CA . GLN A 1 83 ? 3.244 3.352 2.302 1.00 92.25 83 GLN A CA 1
ATOM 655 C C . GLN A 1 83 ? 2.871 2.015 1.667 1.00 92.25 83 GLN A C 1
ATOM 657 O O . GLN A 1 83 ? 1.864 1.902 0.966 1.00 92.25 83 GLN A O 1
ATOM 662 N N . GLU A 1 84 ? 3.698 1.013 1.947 1.00 92.38 84 GLU A N 1
ATOM 663 C CA . GLU A 1 84 ? 3.442 -0.377 1.590 1.00 92.38 84 GLU A CA 1
ATOM 664 C C . GLU A 1 84 ? 2.178 -0.863 2.300 1.00 92.38 84 GLU A C 1
ATOM 666 O O . GLU A 1 84 ? 1.965 -0.539 3.475 1.00 92.38 84 GLU A O 1
ATOM 671 N N . SER A 1 85 ? 1.339 -1.634 1.613 1.00 92.00 85 SER A N 1
ATOM 672 C CA . SER A 1 85 ? 0.292 -2.390 2.293 1.00 92.00 85 SER A CA 1
ATOM 673 C C . SER A 1 85 ? 0.896 -3.403 3.275 1.00 92.00 85 SER A C 1
ATOM 675 O O . SER A 1 85 ? 2.083 -3.721 3.233 1.00 92.00 85 SER A O 1
ATOM 677 N N . SER A 1 86 ? 0.114 -3.853 4.253 1.00 84.06 86 SER A N 1
ATOM 678 C CA . SER A 1 86 ? 0.635 -4.739 5.288 1.00 84.06 86 SER A CA 1
ATOM 679 C C . SER A 1 86 ? 0.991 -6.117 4.710 1.00 84.06 86 SER A C 1
ATOM 681 O O . SER A 1 86 ? 0.294 -6.661 3.861 1.00 84.06 86 SER A O 1
ATOM 683 N N . TRP A 1 87 ? 2.083 -6.691 5.218 1.00 68.31 87 TRP A N 1
ATOM 684 C CA . TRP A 1 87 ? 2.686 -7.957 4.772 1.00 68.31 87 TRP A CA 1
ATOM 685 C C . TRP A 1 87 ? 1.858 -9.218 5.060 1.00 68.31 87 TRP A C 1
ATOM 687 O O . TRP A 1 87 ? 2.256 -10.328 4.714 1.00 68.31 87 TRP A O 1
ATOM 697 N N . TRP A 1 88 ? 0.738 -9.074 5.758 1.00 72.75 88 TRP A N 1
ATOM 698 C CA . TRP A 1 88 ? -0.135 -10.179 6.130 1.00 72.75 88 TRP A CA 1
ATOM 699 C C . TRP A 1 88 ? -0.883 -10.563 4.854 1.00 72.75 88 TRP A C 1
ATOM 701 O O . TRP A 1 88 ? -1.331 -9.658 4.167 1.00 72.75 88 TRP A O 1
ATOM 711 N N . GLU A 1 89 ? -0.987 -11.853 4.518 1.00 64.88 89 GLU A N 1
ATOM 712 C CA . GLU A 1 89 ? -1.244 -12.426 3.171 1.00 64.88 89 GLU A CA 1
ATOM 713 C C . GLU A 1 89 ? -2.418 -11.854 2.326 1.00 64.88 89 GLU A C 1
ATOM 715 O O . GLU A 1 89 ? -2.597 -12.254 1.178 1.00 64.88 89 GLU A O 1
ATOM 720 N N . ALA A 1 90 ? -3.202 -10.908 2.844 1.00 68.56 90 ALA A N 1
ATOM 721 C CA . ALA A 1 90 ? -4.269 -10.196 2.144 1.00 68.56 90 ALA A CA 1
ATOM 722 C C . ALA A 1 90 ? -4.415 -8.707 2.550 1.00 68.56 90 ALA A C 1
ATOM 724 O O . ALA A 1 90 ? -5.469 -8.108 2.336 1.00 68.56 90 ALA A O 1
ATOM 725 N N . GLY A 1 91 ? -3.405 -8.097 3.175 1.00 81.06 91 GLY A N 1
ATOM 726 C CA . GLY A 1 91 ? -3.466 -6.718 3.648 1.00 81.06 91 GLY A CA 1
ATOM 727 C C . GLY A 1 91 ? -3.582 -5.729 2.491 1.00 81.06 91 GLY A C 1
ATOM 728 O O . GLY A 1 91 ? -2.621 -5.508 1.763 1.00 81.06 91 GLY A O 1
ATOM 729 N N . LEU A 1 92 ? -4.746 -5.092 2.334 1.00 91.19 92 LEU A N 1
ATOM 730 C CA . LEU A 1 92 ? -4.957 -4.008 1.359 1.00 91.19 92 LEU A CA 1
ATOM 731 C C . LEU A 1 92 ? -4.520 -2.636 1.899 1.00 91.19 92 LEU A C 1
ATOM 733 O O . LEU A 1 92 ? -4.428 -1.657 1.160 1.00 91.19 92 LEU A O 1
ATOM 737 N N . PHE A 1 93 ? -4.248 -2.536 3.198 1.00 93.06 93 PHE A N 1
ATOM 738 C CA . PHE A 1 93 ? -3.959 -1.277 3.879 1.00 93.06 93 PHE A CA 1
ATOM 739 C C . PHE A 1 93 ? -2.594 -1.340 4.553 1.00 93.06 93 PHE A C 1
ATOM 741 O O . PHE A 1 93 ? -2.159 -2.408 4.973 1.00 93.06 93 PHE A O 1
ATOM 748 N N . CYS A 1 94 ? -1.891 -0.209 4.626 1.00 94.44 94 CYS A N 1
ATOM 749 C CA . CYS A 1 94 ? -0.646 -0.118 5.385 1.00 94.44 94 CYS A CA 1
ATOM 750 C C . CYS A 1 94 ? -0.934 -0.174 6.896 1.00 94.44 94 CYS A C 1
ATOM 752 O O . CYS A 1 94 ? -2.060 0.116 7.300 1.00 94.44 94 CYS A O 1
ATOM 754 N N . PRO A 1 95 ? 0.067 -0.419 7.761 1.00 92.25 95 PRO A N 1
ATOM 755 C CA . PRO A 1 95 ? -0.132 -0.456 9.215 1.00 92.25 95 PRO A CA 1
ATOM 756 C C . PRO A 1 95 ? -0.790 0.797 9.815 1.00 92.25 95 PRO A C 1
ATOM 758 O O . PRO A 1 95 ? -1.434 0.719 10.853 1.00 92.25 95 PRO A O 1
ATOM 761 N N . ASN A 1 96 ? -0.661 1.954 9.158 1.00 92.88 96 ASN A N 1
ATOM 762 C CA . ASN A 1 96 ? -1.309 3.190 9.593 1.00 92.88 96 ASN A CA 1
ATOM 763 C C . ASN A 1 96 ? -2.779 3.297 9.185 1.00 92.88 96 ASN A C 1
ATOM 765 O O . ASN A 1 96 ? -3.471 4.158 9.718 1.00 92.88 96 ASN A O 1
ATOM 769 N N . HIS A 1 97 ? -3.247 2.476 8.252 1.00 95.06 97 HIS A N 1
ATOM 770 C CA . HIS A 1 97 ? -4.620 2.461 7.752 1.00 95.06 97 HIS A CA 1
ATOM 771 C C . HIS A 1 97 ? -5.334 1.131 8.024 1.00 95.06 97 HIS A C 1
ATOM 773 O O . HIS A 1 97 ? -6.537 1.046 7.810 1.00 95.06 97 HIS A O 1
ATOM 779 N N . THR A 1 98 ? -4.632 0.112 8.516 1.00 93.50 98 THR A N 1
ATOM 780 C CA . THR A 1 98 ? -5.216 -1.128 9.035 1.00 93.50 98 THR A CA 1
ATOM 781 C C . THR A 1 98 ? -5.742 -0.918 10.456 1.00 93.50 98 THR A C 1
ATOM 783 O O . THR A 1 98 ? -5.169 -0.157 11.238 1.00 93.50 98 THR A O 1
ATOM 786 N N . CYS A 1 99 ? -6.839 -1.591 10.795 1.00 92.12 99 CYS A N 1
ATOM 787 C CA . CYS A 1 99 ? -7.344 -1.681 12.160 1.00 92.12 99 CYS A CA 1
ATOM 788 C C . CYS A 1 99 ? -6.261 -2.201 13.121 1.00 92.12 99 CYS A C 1
ATOM 790 O O . CYS A 1 99 ? -5.592 -3.187 12.833 1.00 92.12 99 CYS A O 1
ATOM 792 N N . SER A 1 100 ? -6.120 -1.570 14.290 1.00 90.00 100 SER A N 1
ATOM 793 C CA . SER A 1 100 ? -5.140 -1.977 15.303 1.00 90.00 100 SER A CA 1
ATOM 794 C C . SER A 1 100 ? -5.483 -3.287 16.018 1.00 90.00 100 SER A C 1
ATOM 796 O O . SER A 1 100 ? -4.615 -3.841 16.685 1.00 90.00 100 SER A O 1
ATOM 798 N N . SER A 1 101 ? -6.728 -3.770 15.900 1.00 87.38 101 SER A N 1
ATOM 799 C CA . SER A 1 101 ? -7.164 -5.017 16.533 1.00 87.38 101 SER A CA 1
ATOM 800 C C . SER A 1 101 ? -6.340 -6.194 16.011 1.00 87.38 101 SER A C 1
ATOM 802 O O . SER A 1 101 ? -6.044 -6.281 14.815 1.00 87.38 101 SER A O 1
ATOM 804 N N . TYR A 1 102 ? -5.983 -7.111 16.912 1.00 85.69 102 TYR A N 1
ATOM 805 C CA . TYR A 1 102 ? -5.221 -8.310 16.575 1.00 85.69 102 TYR A CA 1
ATOM 806 C C . TYR A 1 102 ? -5.867 -9.027 15.382 1.00 85.69 102 TYR A C 1
ATOM 808 O O . TYR A 1 102 ? -7.080 -9.215 15.364 1.00 85.69 102 TYR A O 1
ATOM 816 N N . ILE A 1 103 ? -5.052 -9.394 14.384 1.00 85.88 103 ILE A N 1
ATOM 817 C CA . ILE A 1 103 ? -5.423 -10.101 13.139 1.00 85.88 103 ILE A CA 1
ATOM 818 C C . ILE A 1 103 ? -6.477 -9.424 12.242 1.00 85.88 103 ILE A C 1
ATOM 820 O O . ILE A 1 103 ? -6.882 -10.013 11.238 1.00 85.88 103 ILE A O 1
ATOM 824 N N . CYS A 1 104 ? -6.916 -8.200 12.541 1.00 88.56 104 CYS A N 1
ATOM 825 C CA . CYS A 1 104 ? -7.865 -7.492 11.692 1.00 88.56 104 CYS A CA 1
ATOM 826 C C . CYS A 1 104 ? -7.150 -6.861 10.489 1.00 88.56 104 CYS A C 1
ATOM 828 O O . CYS A 1 104 ? -6.216 -6.083 10.651 1.00 88.56 104 CYS A O 1
ATOM 830 N N . VAL A 1 105 ? -7.606 -7.177 9.276 1.00 91.12 105 VAL A N 1
ATOM 831 C CA . VAL A 1 105 ? -7.057 -6.623 8.021 1.00 91.12 105 VAL A CA 1
ATOM 832 C C . VAL A 1 105 ? -7.915 -5.500 7.430 1.00 91.12 105 VAL A C 1
ATOM 834 O O . VAL A 1 105 ? -7.546 -4.912 6.415 1.00 91.12 105 VAL A O 1
ATOM 837 N N . GLU A 1 106 ? -9.043 -5.193 8.072 1.00 92.50 106 GLU A N 1
ATOM 838 C CA . GLU A 1 106 ? -9.980 -4.156 7.641 1.00 92.50 106 GLU A CA 1
ATOM 839 C C . GLU A 1 106 ? -9.384 -2.749 7.806 1.00 92.50 106 GLU A C 1
ATOM 841 O O . GLU A 1 106 ? -8.533 -2.526 8.681 1.00 92.50 106 GLU A O 1
ATOM 846 N N . PRO A 1 107 ? -9.835 -1.775 6.999 1.00 93.62 107 PRO A N 1
ATOM 847 C CA . PRO A 1 107 ? -9.394 -0.400 7.135 1.00 93.62 107 PRO A CA 1
ATOM 848 C C . PRO A 1 107 ? -9.912 0.200 8.444 1.00 93.62 107 PRO A C 1
ATOM 850 O O . PRO A 1 107 ? -11.077 0.029 8.805 1.00 93.62 107 PRO A O 1
ATOM 853 N N . LYS A 1 108 ? -9.064 0.939 9.159 1.00 92.56 108 LYS A N 1
ATOM 854 C CA . LYS A 1 108 ? -9.512 1.738 10.305 1.00 92.56 108 LYS A CA 1
ATOM 855 C C . LYS A 1 108 ? -10.383 2.907 9.834 1.00 92.56 108 LYS A C 1
ATOM 857 O O . LYS A 1 108 ? -10.276 3.333 8.694 1.00 92.56 108 LYS A O 1
ATOM 862 N N . VAL A 1 109 ? -11.211 3.487 10.691 1.00 90.12 109 VAL A N 1
ATOM 863 C CA . VAL A 1 109 ? -11.913 4.738 10.347 1.00 90.12 109 VAL A CA 1
ATOM 864 C C . VAL A 1 109 ? -10.930 5.919 10.291 1.00 90.12 109 VAL A C 1
ATOM 866 O O . VAL A 1 109 ? -9.904 5.889 10.966 1.00 90.12 109 VAL A O 1
ATOM 869 N N . ALA A 1 110 ? -11.231 6.970 9.515 1.00 86.81 110 ALA A N 1
ATOM 870 C CA . ALA A 1 110 ? -10.264 8.029 9.167 1.00 86.81 110 ALA A CA 1
ATOM 871 C C . ALA A 1 110 ? -9.496 8.650 10.350 1.00 86.81 110 ALA A C 1
ATOM 873 O O . ALA A 1 110 ? -8.293 8.877 10.242 1.00 86.81 110 ALA A O 1
ATOM 874 N N . ASP A 1 111 ? -10.165 8.819 11.491 1.00 84.25 111 ASP A N 1
ATOM 875 C CA . ASP A 1 111 ? -9.597 9.414 12.710 1.00 84.25 111 ASP A CA 1
ATOM 876 C C . ASP A 1 111 ? -9.501 8.418 13.879 1.00 84.25 111 ASP A C 1
ATOM 878 O O . ASP A 1 111 ? -9.357 8.816 15.033 1.00 84.25 111 ASP A O 1
ATOM 882 N N . GLY A 1 112 ? -9.641 7.119 13.607 1.00 85.31 112 GLY A N 1
ATOM 883 C CA . GLY A 1 112 ? -9.673 6.071 14.625 1.00 85.31 112 GLY A CA 1
ATOM 884 C C . GLY A 1 112 ? -8.449 5.164 14.607 1.00 85.31 112 GLY A C 1
ATOM 885 O O . GLY A 1 112 ? -7.607 5.203 13.707 1.00 85.31 112 GLY A O 1
ATOM 886 N N . LEU A 1 113 ? -8.376 4.307 15.623 1.00 86.94 113 LEU A N 1
ATOM 887 C CA . LEU A 1 113 ? -7.425 3.192 15.680 1.00 86.94 113 LEU A CA 1
ATOM 888 C C . LEU A 1 113 ? -8.017 1.902 15.097 1.00 86.94 113 LEU A C 1
ATOM 890 O O . LEU A 1 113 ? -7.282 0.999 14.710 1.00 86.94 113 LEU A O 1
ATOM 894 N N . GLN A 1 114 ? -9.343 1.815 15.006 1.00 89.12 114 GLN A N 1
ATOM 895 C CA . GLN A 1 114 ? -10.058 0.582 14.702 1.00 89.12 114 GLN A CA 1
ATOM 896 C C . GLN A 1 114 ? -11.016 0.751 13.515 1.00 89.12 114 GLN A C 1
ATOM 898 O O . GLN A 1 114 ? -11.332 1.874 13.120 1.00 89.12 114 GLN A O 1
ATOM 903 N N . CYS A 1 115 ? -11.420 -0.361 12.897 1.00 91.25 115 CYS A N 1
ATOM 904 C CA . CYS A 1 115 ? -12.440 -0.375 11.845 1.00 91.25 115 CYS A CA 1
ATOM 905 C C . CYS A 1 115 ? -13.850 -0.235 12.438 1.00 91.25 115 CYS A C 1
ATOM 907 O O . CYS A 1 115 ? -14.030 -0.334 13.653 1.00 91.25 115 CYS A O 1
ATOM 909 N N . ASP A 1 116 ? -14.863 -0.067 11.586 1.00 86.88 116 ASP A N 1
ATOM 910 C CA . ASP A 1 116 ? -16.260 0.057 12.030 1.00 86.88 116 ASP A CA 1
ATOM 911 C C . ASP A 1 116 ? -16.715 -1.145 12.879 1.00 86.88 116 ASP A C 1
ATOM 913 O O . ASP A 1 116 ? -17.391 -0.974 13.891 1.00 86.88 116 ASP A O 1
ATOM 917 N N . ALA A 1 117 ? -16.274 -2.362 12.537 1.00 86.62 117 ALA A N 1
ATOM 918 C CA . ALA A 1 117 ? -16.600 -3.572 13.298 1.00 86.62 117 ALA A CA 1
ATOM 919 C C . ALA A 1 117 ? -15.954 -3.603 14.694 1.00 86.62 117 ALA A C 1
ATOM 921 O O . ALA A 1 117 ? -16.503 -4.195 15.621 1.00 86.62 117 ALA A O 1
ATOM 922 N N . HIS A 1 118 ? -14.801 -2.954 14.847 1.00 85.31 118 HIS A N 1
ATOM 923 C CA . HIS A 1 118 ? -14.060 -2.835 16.099 1.00 85.31 118 HIS A CA 1
ATOM 924 C C . HIS A 1 118 ? -14.208 -1.434 16.702 1.00 85.31 118 HIS A C 1
ATOM 926 O O . HIS A 1 118 ? -13.330 -0.979 17.417 1.00 85.31 118 HIS A O 1
ATOM 932 N N . THR A 1 119 ? -15.289 -0.713 16.412 1.00 83.19 119 THR A N 1
ATOM 933 C CA . THR A 1 119 ? -15.580 0.540 17.113 1.00 83.19 119 THR A CA 1
ATOM 934 C C . THR A 1 119 ? -16.409 0.223 18.354 1.00 83.19 119 THR A C 1
ATOM 936 O O . THR A 1 119 ? -17.376 -0.533 18.288 1.00 83.19 119 THR A O 1
ATOM 939 N N . CYS A 1 120 ? -16.037 0.783 19.505 1.00 79.44 120 CYS A N 1
ATOM 940 C CA . CYS A 1 120 ? -16.801 0.593 20.735 1.00 79.44 120 CYS A CA 1
ATOM 941 C C . CYS A 1 120 ? -18.236 1.119 20.582 1.00 79.44 120 CYS A C 1
ATOM 943 O O . CYS A 1 120 ? -18.449 2.316 20.391 1.00 79.44 120 CYS A O 1
ATOM 945 N N . VAL A 1 121 ? -19.212 0.237 20.795 1.00 71.19 121 VAL A N 1
ATOM 946 C CA . VAL A 1 121 ? -20.654 0.520 20.651 1.00 71.19 121 VAL A CA 1
ATOM 947 C C . VAL A 1 121 ? -21.194 1.495 21.714 1.00 71.19 121 VAL A C 1
ATOM 949 O O . VAL A 1 121 ? -22.276 2.043 21.566 1.00 71.19 121 VAL A O 1
ATOM 952 N N . GLY A 1 122 ? -20.468 1.700 22.816 1.00 64.31 122 GLY A N 1
ATOM 953 C CA . GLY A 1 122 ? -20.910 2.543 23.935 1.00 64.31 122 GLY A CA 1
ATOM 954 C C . GLY A 1 122 ? -20.612 4.036 23.819 1.00 64.31 122 GLY A C 1
ATOM 955 O O . GLY A 1 122 ? -20.944 4.768 24.741 1.00 64.31 122 GLY A O 1
ATOM 956 N N . ALA A 1 123 ? -19.968 4.487 22.746 1.00 63.12 123 ALA A N 1
ATOM 957 C CA . ALA A 1 123 ? -19.722 5.909 22.587 1.00 63.12 123 ALA A CA 1
ATOM 958 C C . ALA A 1 123 ? -21.013 6.593 22.092 1.00 63.12 123 ALA A C 1
ATOM 960 O O . ALA A 1 123 ? -21.635 6.109 21.146 1.00 63.12 123 ALA A O 1
ATOM 961 N N . GLU A 1 124 ? -21.451 7.651 22.783 1.00 66.88 124 GLU A N 1
ATOM 962 C CA . GLU A 1 124 ? -22.654 8.421 22.428 1.00 66.88 124 GLU A CA 1
ATOM 963 C C . GLU A 1 124 ? -22.613 8.864 20.958 1.00 66.88 124 GLU A C 1
ATOM 965 O O . GLU A 1 124 ? -21.527 9.031 20.404 1.00 66.88 124 GLU A O 1
ATOM 970 N N . ASP A 1 125 ? -23.776 9.069 20.328 1.00 64.12 125 ASP A N 1
ATOM 971 C CA . ASP A 1 125 ? -23.900 9.413 18.903 1.00 64.12 125 ASP A CA 1
ATOM 972 C C . ASP A 1 125 ? -22.850 10.447 18.445 1.00 64.12 125 ASP A C 1
ATOM 974 O O . ASP A 1 125 ? -22.920 11.637 18.755 1.00 64.12 125 ASP A O 1
ATOM 978 N N . GLY A 1 126 ? -21.861 9.977 17.679 1.00 63.84 126 GLY A N 1
ATOM 979 C CA . GLY A 1 126 ? -20.799 10.802 17.092 1.00 63.84 126 GLY A CA 1
ATOM 980 C C . GLY A 1 126 ? -19.513 10.938 17.916 1.00 63.84 126 GLY A C 1
ATOM 981 O O . GLY A 1 126 ? -18.504 11.390 17.371 1.00 63.84 126 GLY A O 1
ATOM 982 N N . VAL A 1 127 ? -19.488 10.508 19.178 1.00 68.00 127 VAL A N 1
ATOM 983 C CA . VAL A 1 127 ? -18.256 10.369 19.968 1.00 68.00 127 VAL A CA 1
ATOM 984 C C . VAL A 1 127 ? -17.663 8.993 19.666 1.00 68.00 127 VAL A C 1
ATOM 986 O O . VAL A 1 127 ? -18.383 8.011 19.565 1.00 68.00 127 VAL A O 1
ATOM 989 N N . ARG A 1 128 ? -16.346 8.884 19.469 1.00 67.44 128 ARG A N 1
ATOM 990 C CA . ARG A 1 128 ? -15.669 7.594 19.234 1.00 67.44 128 ARG A CA 1
ATOM 991 C C . ARG A 1 128 ? -14.848 7.218 20.474 1.00 67.44 128 ARG A C 1
ATOM 993 O O . ARG A 1 128 ? -13.992 8.002 20.879 1.00 67.44 128 ARG A O 1
ATOM 1000 N N . CYS A 1 129 ? -15.072 6.035 21.073 1.00 72.06 129 CYS A N 1
ATOM 1001 C CA . CYS A 1 129 ? -14.141 5.486 22.083 1.00 72.06 129 CYS A CA 1
ATOM 1002 C C . CYS A 1 129 ? -12.850 5.129 21.339 1.00 72.06 129 CYS A C 1
ATOM 1004 O O . CYS A 1 129 ? -12.855 4.224 20.510 1.00 72.06 129 CYS A O 1
ATOM 1006 N N . ASN A 1 130 ? -11.746 5.807 21.648 1.00 71.62 130 ASN A N 1
ATOM 1007 C CA . ASN A 1 130 ? -10.426 5.481 21.096 1.00 71.62 130 ASN A CA 1
ATOM 1008 C C . ASN A 1 130 ? -9.718 4.359 21.878 1.00 71.62 130 ASN A C 1
ATOM 1010 O O . ASN A 1 130 ? -8.508 4.186 21.753 1.00 71.62 130 ASN A O 1
ATOM 1014 N N . VAL A 1 131 ? -10.451 3.620 22.716 1.00 75.25 131 VAL A N 1
ATOM 1015 C CA . VAL A 1 131 ? -9.914 2.475 23.453 1.00 75.25 131 VAL A CA 1
ATOM 1016 C C . VAL A 1 131 ? -10.113 1.221 22.622 1.00 75.25 131 VAL A C 1
ATOM 1018 O O . VAL A 1 131 ? -11.211 0.950 22.143 1.00 75.25 131 VAL A O 1
ATOM 1021 N N . GLU A 1 132 ? -9.039 0.451 22.508 1.00 72.81 132 GLU A N 1
ATOM 1022 C CA . GLU A 1 132 ? -8.999 -0.799 21.769 1.00 72.81 132 GLU A CA 1
ATOM 1023 C C . GLU A 1 132 ? -10.023 -1.812 22.311 1.00 72.81 132 GLU A C 1
ATOM 1025 O O . GLU A 1 132 ? -9.976 -2.201 23.481 1.00 72.81 132 GLU A O 1
ATOM 1030 N N . VAL A 1 133 ? -10.949 -2.247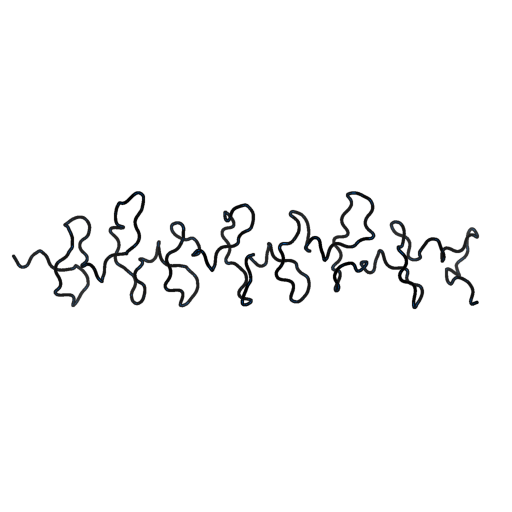 21.455 1.00 77.62 133 VAL A N 1
ATOM 1031 C CA . VAL A 1 133 ? -11.774 -3.443 21.690 1.00 77.62 133 VAL A CA 1
ATOM 1032 C C . VAL A 1 133 ? -11.172 -4.665 20.999 1.00 77.62 133 VAL A C 1
ATOM 1034 O O . VAL A 1 133 ? -10.756 -4.591 19.844 1.00 77.62 133 VAL A O 1
ATOM 1037 N N . TYR A 1 134 ? -11.132 -5.793 21.712 1.00 74.19 134 TYR A N 1
ATOM 1038 C CA . TYR A 1 134 ? -10.544 -7.045 21.219 1.00 74.19 134 TYR A CA 1
ATOM 1039 C C . TYR A 1 134 ? -11.476 -7.831 20.293 1.00 74.19 134 TYR A C 1
ATOM 1041 O O . TYR A 1 134 ? -11.008 -8.618 19.474 1.00 74.19 134 TYR A O 1
ATOM 1049 N N . LEU A 1 135 ? -12.791 -7.658 20.444 1.00 76.69 135 LEU A N 1
ATOM 1050 C CA . LEU A 1 135 ? -13.806 -8.388 19.693 1.00 76.69 135 LEU A CA 1
ATOM 1051 C C . LEU A 1 135 ? -14.735 -7.409 18.983 1.00 76.69 135 LEU A C 1
ATOM 1053 O O . LEU A 1 135 ? -15.066 -6.344 19.508 1.00 76.69 135 LEU A O 1
ATOM 1057 N N . ALA A 1 136 ? -15.153 -7.777 17.774 1.00 75.00 136 ALA A N 1
ATOM 1058 C CA . ALA A 1 136 ? -16.094 -6.981 17.005 1.00 75.00 136 ALA A CA 1
ATOM 1059 C C . ALA A 1 136 ? -17.425 -6.831 17.760 1.00 75.00 136 ALA A C 1
ATOM 1061 O O . ALA A 1 136 ? -17.977 -7.814 18.256 1.00 75.00 136 ALA A O 1
ATOM 1062 N N . GLY A 1 137 ? -17.932 -5.600 17.841 1.00 72.56 137 GLY A N 1
ATOM 1063 C CA . GLY A 1 137 ? -19.158 -5.267 18.575 1.00 72.56 137 GLY A CA 1
ATOM 1064 C C . GLY A 1 137 ? -19.040 -5.270 20.106 1.00 72.56 137 GLY A C 1
ATOM 1065 O O . GLY A 1 137 ? -20.058 -5.115 20.781 1.00 72.56 137 GLY A O 1
ATOM 1066 N N . ASP A 1 138 ? -17.837 -5.433 20.664 1.00 77.19 138 ASP A N 1
ATOM 1067 C CA . ASP A 1 138 ? -17.620 -5.365 22.111 1.00 77.19 138 ASP A CA 1
ATOM 1068 C C . ASP A 1 138 ? -17.555 -3.910 22.615 1.00 77.19 138 ASP A C 1
ATOM 1070 O O . ASP A 1 138 ? -17.411 -2.942 21.856 1.00 77.19 138 ASP A O 1
ATOM 1074 N N . ARG A 1 139 ? -17.685 -3.742 23.930 1.00 79.38 139 ARG A N 1
ATOM 1075 C CA . ARG A 1 139 ? -17.555 -2.456 24.620 1.00 79.38 139 ARG A CA 1
ATOM 1076 C C . ARG A 1 139 ? -16.143 -2.332 25.182 1.00 79.38 139 ARG A C 1
ATOM 1078 O O . ARG A 1 139 ? -15.621 -3.269 25.782 1.00 79.38 139 ARG A O 1
ATOM 1085 N N . CYS A 1 140 ? -15.532 -1.155 25.030 1.00 80.31 140 CYS A N 1
ATOM 1086 C CA . CYS A 1 140 ? -14.249 -0.868 25.672 1.00 80.31 140 CYS A CA 1
ATOM 1087 C C . CYS A 1 140 ? -14.403 -0.955 27.208 1.00 80.31 140 CYS A C 1
ATOM 1089 O O . CYS A 1 140 ? -15.508 -0.814 27.736 1.00 80.31 140 CYS A O 1
ATOM 1091 N N . SER A 1 141 ? -13.312 -1.179 27.950 1.00 78.31 141 SER A N 1
ATOM 1092 C CA . SER A 1 141 ? -13.347 -1.326 29.421 1.00 78.31 141 SER A CA 1
ATOM 1093 C C . SER A 1 141 ? -13.956 -0.125 30.156 1.00 78.31 141 SER A C 1
ATOM 1095 O O . SER A 1 141 ? -14.400 -0.270 31.290 1.00 78.31 141 SER A O 1
ATOM 1097 N N . GLN A 1 142 ? -13.999 1.039 29.503 1.00 77.81 142 GLN A N 1
ATOM 1098 C CA . GLN A 1 142 ? -14.642 2.259 29.995 1.00 77.81 142 GLN A CA 1
ATOM 1099 C C . GLN A 1 142 ? -16.160 2.288 29.766 1.00 77.81 142 GLN A C 1
ATOM 1101 O O . GLN A 1 142 ? -16.869 2.952 30.504 1.00 77.81 142 GLN A O 1
ATOM 1106 N N . HIS A 1 143 ? -16.672 1.549 28.780 1.00 79.25 143 HIS A N 1
ATOM 1107 C CA . HIS A 1 143 ? -18.097 1.523 28.434 1.00 79.25 143 HIS A CA 1
ATOM 1108 C C . HIS A 1 143 ? -18.777 0.187 28.773 1.00 79.25 143 HIS A C 1
ATOM 1110 O O . HIS A 1 143 ? -19.938 -0.024 28.407 1.00 79.25 143 HIS A O 1
ATOM 1116 N N . ARG A 1 144 ? -18.069 -0.728 29.452 1.00 84.56 144 ARG A N 1
ATOM 1117 C CA . ARG A 1 144 ? -18.614 -1.983 29.982 1.00 84.56 144 ARG A CA 1
ATOM 1118 C C . ARG A 1 144 ? -18.901 -1.840 31.472 1.00 84.56 144 ARG A C 1
ATOM 1120 O O . ARG A 1 144 ? -18.047 -1.395 32.233 1.00 84.56 144 ARG A O 1
ATOM 1127 N N . CYS A 1 145 ? -20.069 -2.309 31.903 1.00 84.06 145 CYS A N 1
ATOM 1128 C CA . CYS A 1 145 ? -20.388 -2.388 33.323 1.00 84.06 145 CYS A CA 1
ATOM 1129 C C . CYS A 1 145 ? -19.379 -3.270 34.079 1.00 84.06 145 CYS A C 1
ATOM 1131 O O . CYS A 1 145 ? -19.191 -4.436 33.736 1.00 84.06 145 CYS A O 1
ATOM 1133 N N . LEU A 1 146 ? -18.791 -2.751 35.164 1.00 85.19 146 LEU A N 1
ATOM 1134 C CA . LEU A 1 146 ? -17.850 -3.507 36.001 1.00 85.19 146 LEU A CA 1
ATOM 1135 C C . LEU A 1 146 ? -18.505 -4.613 36.851 1.00 85.19 146 LEU A C 1
ATOM 1137 O O . LEU A 1 146 ? -17.795 -5.358 37.532 1.00 85.19 146 LEU A O 1
ATOM 1141 N N . LYS A 1 147 ? -19.841 -4.755 36.844 1.00 82.12 147 LYS A N 1
ATOM 1142 C CA . LYS A 1 147 ? -20.497 -5.868 37.545 1.00 82.12 147 LYS A CA 1
ATOM 1143 C C . LYS A 1 147 ? -20.179 -7.184 36.818 1.00 82.12 147 LYS A C 1
ATOM 1145 O O . LYS A 1 147 ? -20.447 -7.282 35.620 1.00 82.12 147 LYS A O 1
ATOM 1150 N N . PRO A 1 148 ? -19.680 -8.218 37.523 1.00 81.12 148 PRO A N 1
ATOM 1151 C CA . PRO A 1 148 ? -19.442 -9.527 36.925 1.00 81.12 148 PRO A CA 1
ATOM 1152 C C . PRO A 1 148 ? -20.686 -10.059 36.203 1.00 81.12 148 PRO A C 1
ATOM 1154 O O . PRO A 1 148 ? -21.785 -10.016 36.757 1.00 81.12 148 PRO A O 1
ATOM 1157 N N . ASN A 1 149 ? -20.495 -10.579 34.987 1.00 84.12 149 ASN A N 1
ATOM 1158 C CA . ASN A 1 149 ? -21.550 -11.124 34.120 1.00 84.12 149 ASN A CA 1
ATOM 1159 C C . ASN A 1 149 ? -22.628 -10.107 33.689 1.00 84.12 149 ASN A C 1
ATOM 1161 O O . ASN A 1 149 ? -23.756 -10.494 33.396 1.00 84.12 149 ASN A O 1
ATOM 1165 N N . CYS A 1 150 ? -22.303 -8.812 33.669 1.00 83.19 150 CYS A N 1
ATOM 1166 C CA . CYS A 1 150 ? -23.143 -7.787 33.063 1.00 83.19 150 CYS A CA 1
ATOM 1167 C C . CYS A 1 150 ? -22.558 -7.346 31.716 1.00 83.19 150 CYS A C 1
ATOM 1169 O O . CYS A 1 150 ? -21.423 -6.871 31.656 1.00 83.19 150 CYS A O 1
ATOM 1171 N N . ASP A 1 151 ? -23.363 -7.433 30.659 1.00 82.88 151 ASP A N 1
ATOM 1172 C CA . ASP A 1 151 ? -22.982 -7.000 29.306 1.00 82.88 151 ASP A CA 1
ATOM 1173 C C . ASP A 1 151 ? -23.652 -5.671 28.897 1.00 82.88 151 ASP A C 1
ATOM 1175 O O . ASP A 1 151 ? -23.582 -5.238 27.745 1.00 82.88 151 ASP A O 1
ATOM 1179 N N . ASN A 1 152 ? -24.294 -4.988 29.854 1.00 83.12 152 ASN A N 1
ATOM 1180 C CA . ASN A 1 152 ? -24.911 -3.681 29.627 1.00 83.12 152 ASN A CA 1
ATOM 1181 C C . ASN A 1 152 ? -23.868 -2.560 29.468 1.00 83.12 152 ASN A C 1
ATOM 1183 O O . ASN A 1 152 ? -22.780 -2.596 30.052 1.00 83.12 152 ASN A O 1
ATOM 1187 N N . ALA A 1 153 ? -24.274 -1.523 28.730 1.00 80.94 153 ALA A N 1
ATOM 1188 C CA . ALA A 1 153 ? -23.566 -0.253 28.586 1.00 80.94 153 ALA A CA 1
ATOM 1189 C C . ALA A 1 153 ? -23.409 0.481 29.915 1.00 80.94 153 ALA A C 1
ATOM 1191 O O . ALA A 1 153 ? -24.370 0.547 30.682 1.00 80.94 153 ALA A O 1
ATOM 1192 N N . CYS A 1 154 ? -22.259 1.106 30.139 1.00 81.81 154 CYS A N 1
ATOM 1193 C CA . CYS A 1 154 ? -22.218 2.298 30.982 1.00 81.81 154 CYS A CA 1
ATOM 1194 C C . CYS A 1 154 ? -22.583 3.528 30.149 1.00 81.81 154 CYS A C 1
ATOM 1196 O O . CYS A 1 154 ? -22.208 3.593 28.978 1.00 81.81 154 CYS A O 1
ATOM 1198 N N . ASP A 1 155 ? -23.274 4.484 30.765 1.00 73.31 155 ASP A N 1
ATOM 1199 C CA . ASP A 1 155 ? -23.521 5.794 30.167 1.00 73.31 155 ASP A CA 1
ATOM 1200 C C . ASP A 1 155 ? -22.375 6.733 30.585 1.00 73.31 155 ASP A C 1
ATOM 1202 O O . ASP A 1 155 ? -22.146 6.954 31.778 1.00 73.31 155 ASP A O 1
ATOM 1206 N N . GLY A 1 156 ? -21.624 7.254 29.613 1.00 72.25 156 GLY A N 1
ATOM 1207 C CA . GLY A 1 156 ? -20.535 8.208 29.849 1.00 72.25 156 GLY A CA 1
ATOM 1208 C C . GLY A 1 156 ? -19.365 7.651 30.675 1.00 72.25 156 GLY A C 1
ATOM 1209 O O . GLY A 1 156 ? -18.812 6.601 30.360 1.00 72.25 156 GLY A O 1
ATOM 1210 N N . GLU A 1 157 ? -18.964 8.384 31.720 1.00 72.12 157 GLU A N 1
ATOM 1211 C CA . GLU A 1 157 ? -17.806 8.065 32.580 1.00 72.12 157 GLU A CA 1
ATOM 1212 C C . GLU A 1 157 ? -18.140 7.121 33.753 1.00 72.12 157 GLU A C 1
ATOM 1214 O O . GLU A 1 157 ? -17.301 6.869 34.624 1.00 72.12 157 GLU A O 1
ATOM 1219 N N . GLU A 1 158 ? -19.366 6.597 33.822 1.00 80.50 158 GLU A N 1
ATOM 1220 C CA . GLU A 1 158 ? -19.780 5.749 34.936 1.00 80.50 158 GLU A CA 1
ATOM 1221 C C . GLU A 1 158 ? -19.190 4.334 34.856 1.00 80.50 158 GLU A C 1
ATOM 1223 O O . GLU A 1 158 ? -19.090 3.707 33.807 1.00 80.50 158 GLU A O 1
ATOM 1228 N N . LEU A 1 159 ? -18.846 3.770 36.016 1.00 81.12 159 LEU A N 1
ATOM 1229 C CA . LEU A 1 159 ? -18.290 2.411 36.109 1.00 81.12 159 LEU A CA 1
ATOM 1230 C C . LEU A 1 159 ? -19.359 1.301 36.028 1.00 81.12 159 LEU A C 1
ATOM 1232 O O . LEU A 1 159 ? -19.036 0.113 35.937 1.00 81.12 159 LEU A O 1
ATOM 1236 N N . TYR A 1 160 ? -20.641 1.665 36.110 1.00 81.12 160 TYR A N 1
ATOM 1237 C CA . TYR A 1 160 ? -21.763 0.732 36.181 1.00 81.12 160 TYR A CA 1
ATOM 1238 C C . TYR A 1 160 ? -22.914 1.196 35.284 1.00 81.12 160 TYR A C 1
ATOM 1240 O O . TYR A 1 160 ? -23.188 2.386 35.187 1.00 81.12 160 TYR A O 1
ATOM 1248 N N . CYS A 1 161 ? -23.619 0.247 34.659 1.00 84.38 161 CYS A N 1
ATOM 1249 C CA . CYS A 1 161 ? -24.814 0.546 33.868 1.00 84.38 161 CYS A CA 1
ATOM 1250 C C . CYS A 1 161 ? -25.963 1.056 34.744 1.00 84.38 161 CYS A C 1
ATOM 1252 O O . CYS A 1 161 ? -25.992 0.755 35.938 1.00 84.38 161 CYS A O 1
ATOM 1254 N N . VAL A 1 162 ? -26.985 1.673 34.142 1.00 83.25 162 VAL A N 1
ATOM 1255 C CA . VAL A 1 162 ? -28.191 2.179 34.838 1.00 83.25 162 VAL A CA 1
ATOM 1256 C C . VAL A 1 162 ? -28.894 1.155 35.740 1.00 83.25 162 VAL A C 1
ATOM 1258 O O . VAL A 1 162 ? -29.528 1.529 36.718 1.00 83.25 162 VAL A O 1
ATOM 1261 N N . GLN A 1 163 ? -28.752 -0.148 35.468 1.00 81.38 163 GLN A N 1
ATOM 1262 C CA . GLN A 1 163 ? -29.308 -1.220 36.311 1.00 81.38 163 GLN A CA 1
ATOM 1263 C C . GLN A 1 163 ? -28.485 -1.508 37.581 1.00 81.38 163 GLN A C 1
ATOM 1265 O O . GLN A 1 163 ? -28.926 -2.249 38.457 1.00 81.38 163 GLN A O 1
ATOM 1270 N N . HIS A 1 164 ? -27.273 -0.966 37.671 1.00 77.19 164 HIS A N 1
ATOM 1271 C CA . HIS A 1 164 ? -26.296 -1.217 38.731 1.00 77.19 164 HIS A CA 1
ATOM 1272 C C . HIS A 1 164 ? -25.810 0.065 39.421 1.00 77.19 164 HIS A C 1
ATOM 1274 O O . HIS A 1 164 ? -24.972 -0.019 40.317 1.00 77.19 164 HIS A O 1
ATOM 1280 N N . VAL A 1 165 ? -26.352 1.232 39.059 1.00 73.44 165 VAL A N 1
ATOM 1281 C CA . VAL A 1 165 ? -26.156 2.471 39.820 1.00 73.44 165 VAL A CA 1
ATOM 1282 C C . VAL A 1 165 ? -27.009 2.398 41.091 1.00 73.44 165 VAL A C 1
ATOM 1284 O O . VAL A 1 165 ? -28.219 2.183 41.026 1.00 73.44 165 VAL A O 1
ATOM 1287 N N . CYS A 1 166 ? -26.387 2.547 42.264 1.00 67.19 166 CYS A N 1
ATOM 1288 C CA . CYS A 1 166 ? -27.126 2.670 43.520 1.00 67.19 166 CYS A CA 1
ATOM 1289 C C . CYS A 1 166 ? -27.871 4.013 43.511 1.00 67.19 166 CYS A C 1
ATOM 1291 O O . CYS A 1 166 ? -27.248 5.061 43.385 1.00 67.19 166 CYS A O 1
ATOM 1293 N N . ALA A 1 167 ? -29.200 3.986 43.630 1.00 58.53 167 ALA A N 1
ATOM 1294 C CA . ALA A 1 167 ? -30.046 5.180 43.533 1.00 58.53 167 ALA A CA 1
ATOM 1295 C C . ALA A 1 167 ? -29.936 6.139 44.740 1.00 58.53 167 ALA A C 1
ATOM 1297 O O . ALA A 1 167 ? -30.546 7.206 44.730 1.00 58.53 167 ALA A O 1
ATOM 1298 N N . SER A 1 168 ? -29.201 5.759 45.788 1.00 56.12 168 SER A N 1
ATOM 1299 C CA . SER A 1 168 ? -29.061 6.548 47.013 1.00 56.12 168 SER A CA 1
ATOM 1300 C C . SER A 1 168 ? -27.844 7.469 46.948 1.00 56.12 168 SER A C 1
ATOM 1302 O O . SER A 1 168 ? -26.730 7.020 46.673 1.00 56.12 168 SER A O 1
ATOM 1304 N N . ASP A 1 169 ? -28.054 8.744 47.271 1.00 52.88 169 ASP A N 1
ATOM 1305 C CA . ASP A 1 169 ? -26.993 9.745 47.383 1.00 52.88 169 ASP A CA 1
ATOM 1306 C C . ASP A 1 169 ? -25.980 9.317 48.468 1.00 52.88 169 ASP A C 1
ATOM 1308 O O . ASP A 1 169 ? -26.366 9.026 49.604 1.00 52.88 169 ASP A O 1
ATOM 1312 N N . GLY A 1 170 ? -24.694 9.205 48.114 1.00 59.09 170 GLY A N 1
ATOM 1313 C CA . GLY A 1 170 ? -23.628 8.747 49.025 1.00 59.09 170 GLY A CA 1
ATOM 1314 C C . GLY A 1 170 ? -23.490 7.225 49.210 1.00 59.09 170 GLY A C 1
ATOM 1315 O O . GLY A 1 170 ? -22.866 6.776 50.168 1.00 59.09 170 GLY A O 1
ATOM 1316 N N . CYS A 1 171 ? -24.071 6.412 48.328 1.00 62.09 171 CYS A N 1
ATOM 1317 C CA . CYS A 1 171 ? -23.935 4.956 48.377 1.00 62.09 171 CYS A CA 1
ATOM 1318 C C . CYS A 1 171 ? -22.571 4.492 47.824 1.00 62.09 171 CYS A C 1
ATOM 1320 O O . CYS A 1 171 ? -22.395 4.360 46.611 1.00 62.09 171 CYS A O 1
ATOM 1322 N N . ASP A 1 172 ? -21.616 4.209 48.716 1.00 57.78 172 ASP A N 1
ATOM 1323 C CA . ASP A 1 172 ? -20.314 3.611 48.361 1.00 57.78 172 ASP A CA 1
ATOM 1324 C C . ASP A 1 172 ? -20.445 2.157 47.860 1.00 57.78 172 ASP A C 1
ATOM 1326 O O . ASP A 1 172 ? -19.584 1.647 47.136 1.00 57.78 172 ASP A O 1
ATOM 1330 N N . ASP A 1 173 ? -21.561 1.493 48.176 1.00 57.78 173 ASP A N 1
ATOM 1331 C CA . ASP A 1 173 ? -21.910 0.171 47.660 1.00 57.78 173 ASP A CA 1
ATOM 1332 C C . ASP A 1 173 ? -22.505 0.275 46.246 1.00 57.78 173 ASP A C 1
ATOM 1334 O O . ASP A 1 173 ? -23.671 -0.025 45.990 1.00 57.78 173 ASP A O 1
ATOM 1338 N N . ARG A 1 174 ? -21.663 0.599 45.257 1.00 52.53 174 ARG A N 1
ATOM 1339 C CA . ARG A 1 174 ? -21.982 0.385 43.827 1.00 52.53 174 ARG A CA 1
ATOM 1340 C C . ARG A 1 174 ? -22.064 -1.113 43.443 1.00 52.53 174 ARG A C 1
ATOM 1342 O O . ARG A 1 174 ? -22.016 -1.474 42.270 1.00 52.53 174 ARG A O 1
ATOM 1349 N N . ARG A 1 175 ? -22.194 -2.022 44.416 1.00 52.06 175 ARG A N 1
ATOM 1350 C CA . ARG A 1 175 ? -22.528 -3.435 44.205 1.00 52.06 175 ARG A CA 1
ATOM 1351 C C . ARG A 1 175 ? -24.039 -3.574 44.326 1.00 52.06 175 ARG A C 1
ATOM 1353 O O . ARG A 1 175 ? -24.554 -3.783 45.418 1.00 52.06 175 ARG A O 1
ATOM 1360 N N . GLY A 1 176 ? -24.744 -3.449 43.200 1.00 48.31 176 GLY A N 1
ATOM 1361 C CA . GLY A 1 176 ? -26.174 -3.752 43.139 1.00 48.31 176 GLY A CA 1
ATOM 1362 C C . GLY A 1 176 ? -26.464 -5.071 43.859 1.00 48.31 176 GLY A C 1
ATOM 1363 O O . GLY A 1 176 ? -25.832 -6.087 43.556 1.00 48.31 176 GLY A O 1
ATOM 1364 N N . ALA A 1 177 ? -27.360 -4.997 44.843 1.00 45.22 177 ALA A N 1
ATOM 1365 C CA . ALA A 1 177 ? -27.694 -6.064 45.768 1.00 45.22 177 ALA A CA 1
ATOM 1366 C C . ALA A 1 177 ? -27.906 -7.408 45.059 1.00 45.22 177 ALA A C 1
ATOM 1368 O O . ALA A 1 177 ? -28.554 -7.500 44.015 1.00 45.22 177 ALA A O 1
ATOM 1369 N N . SER A 1 178 ? -27.327 -8.438 45.664 1.00 47.94 178 SER A N 1
ATOM 1370 C CA . SER A 1 178 ? -27.526 -9.844 45.350 1.00 47.94 178 SER A CA 1
ATOM 1371 C C . SER A 1 178 ? -29.016 -10.195 45.357 1.00 47.94 178 SER A C 1
ATOM 1373 O O . SER A 1 178 ? -29.699 -9.972 46.357 1.00 47.94 178 SER A O 1
ATOM 1375 N N . GLY A 1 179 ? -29.482 -10.783 44.259 1.00 46.97 179 GLY A N 1
ATOM 1376 C CA . GLY A 1 179 ? -30.734 -11.524 44.151 1.00 46.97 179 GLY A CA 1
ATOM 1377 C C . GLY A 1 179 ? -30.513 -12.675 43.194 1.00 46.97 179 GLY A C 1
ATOM 1378 O O . GLY A 1 179 ? -30.281 -12.370 42.005 1.00 46.97 179 GLY A O 1
#

Foldseek 3Di:
DQPQFAPPPPGRDGFDDPLQSHHQQQFQPDDDPNHGDSDTADPPASHRQQFFAPDPPGNHGAPGGQAHRPQFFAPPPNRPDRHGFDPDPRQNHRQVQFAPAPPGSDGPPPPANGRPQQWAPQAPVPGTDNAGDNGGNAHHQQQAAPAPPGRHGPHPRDNHRPQQDDPDDPPPCSPDDDD